Protein 6U2S (pdb70)

CATH classification: 2.70.240.10

Secondary structure (DSSP, 8-state):
-EEEPPPEEEESSSSEEEEEEEEEEEETTTTEEEEEEEEEEEETT-SEEEEEEEEEEEEE----PPPTT--SEEEEEEEEEEEEEEEEES-TTEEEEEEES-S-B--SEEEEEEEEETTTEEEEEE---TTSEEEEEEEE-TTEEEEE-TT-BTTEEEEEEEE--EEETTEEEE-TT--BTTTB--TTB--TT--S-GGG-B--GGGS-HHHHSEE---EEEEEEEETT----EEEEEEEEEEEEEEEEEE-SS-EEEEEEEEEEEEEEEEEEEEETTTTEEEEEEEEEEESSTT-

B-factor: mean 29.14, std 11.28, range [14.65, 80.45]

Sequence (296 aa):
AQHITPVSEKKVDDKITLYKTTATSDNDKLNISQILTFNFIKDKSYDKDTLVLKAAGNINSGYKKPNPKDYNYSQFYWGGKYNVSVSSESNDAVNVVDYAPKNQNEEFQVQQTLGYSYGGDINISNGLGSKSFSETINYKQESYRTTIDRKTNHKSIGWGVEAHKIMNNGWGPYGRDSYDPTYGNELFLGGRQSSSNAGQNFLPTHQMPLLARGNFNPEFISVLSHKQNDTKKSKIKVTYQREMDRYTNQWNRLHWVGNNYKNQNTVTFTSTYEVDWQNHTVKLIGTDSKETNPGV

InterPro domains:
  IPR003963 Bi-component toxin, staphylococci [PR01468] (64-83)
  IPR003963 Bi-component toxin, staphylococci [PR01468] (125-146)
  IPR003963 Bi-component toxin, staphylococci [PR01468] (245-262)
  IPR003963 Bi-component toxin, staphylococci [TIGR01002] (5-316)
  IPR016183 Leukocidin/Hemolysin toxin [PF07968] (60-310)
  IPR036435 Leukocidin/porin MspA superfamily [SSF56959] (28-324)

Organism: Staphylococcus aureus (strain NCTC 8325 / PS 47) (NCBI:txid93061)

Solvent-accessible surface area: 13834 Å² total; per-residue (Å²): 100,120,111,59,47,118,49,63,110,111,138,13,36,132,82,3,14,16,20,82,2,32,0,43,3,50,28,124,157,11,76,1,32,0,73,0,18,0,3,1,2,85,2,166,66,60,87,53,7,4,0,0,0,29,1,14,11,39,0,42,0,9,28,122,145,21,79,72,166,44,154,68,89,1,60,9,29,0,0,0,46,0,25,2,32,0,27,7,66,73,15,132,19,0,43,14,82,18,39,0,1,76,106,101,28,89,100,123,80,2,48,21,33,1,19,3,53,102,32,17,90,28,92,62,70,134,24,129,100,109,157,61,15,60,24,42,0,57,6,113,0,51,18,1,70,0,40,38,57,209,150,34,78,108,50,36,0,2,1,0,1,41,7,43,105,1,93,8,104,69,151,37,67,31,11,12,102,32,174,47,111,66,50,12,8,15,0,0,5,38,28,76,124,30,122,49,40,0,9,106,5,18,6,67,27,130,92,6,15,78,6,0,68,16,36,0,80,0,36,0,0,1,0,0,5,0,88,66,128,29,100,137,92,1,68,0,61,0,30,0,38,12,26,2,0,53,0,4,0,73,72,64,217,118,20,4,34,0,50,21,86,82,61,80,0,25,0,17,4,11,0,8,0,41,0,21,2,78,96,16,49,8,122,35,84,26,74,53,55,121,41,95,74,90,67,46

Nearest PDB structures (foldseek):
  6u2s-assembly1_A  TM=1.003E+00  e=2.844E-59  Staphylococcus aureus
  6u33-assembly1_A  TM=9.957E-01  e=5.427E-54  Staphylococcus aureus
  1pvl-assembly1_A  TM=9.918E-01  e=1.120E-49  Staphylococcus aureus
  3lkf-assembly1_A  TM=9.877E-01  e=8.022E-47  Staphylococcus aureus
  2lkf-assembly1_A  TM=9.842E-01  e=4.658E-47  Staphylococcus aureus

Foldseek 3Di:
DKDKDDWDWDDLDPFKIWTWMWIWDDDPVQQWIWIKIWIWMGGNQEQKIKTKIKTWTKGWFPWDAWDQPAFFKIKIKWFFKKKKKKFWDDDPQKWFDDKPPPAKDQDQKFKKKWWADHHRDIDIGGHHPSSTDIDMWIWGQHQWMKHWDPPDGGGMTMIMIGRHFADAPNDTGFGLQDQDPPAGRCNFAADFADPGGQSPGGRDPVRGDCRTRTMTTGIMIIMMIGRNPDQDKIKMKMKIKTQMKMWMWGHPPGTIHIYIGTRPKMKMKMWMWTAGSVSRDIDTPDMDIDIPDPPD

Radius of gyration: 21.97 Å; Cα contacts (8 Å, |Δi|>4): 827; chains: 1; bounding box: 53×32×65 Å

Structure (mmCIF, N/CA/C/O backbone):
data_6U2S
#
_entry.id   6U2S
#
_cell.length_a   149.202
_cell.length_b   37.769
_cell.length_c   77.914
_cell.angle_alpha   90.000
_cell.angle_beta   119.800
_cell.angle_gamma   90.000
#
_symmetry.space_group_name_H-M   'C 1 2 1'
#
loop_
_entity.id
_entity.type
_entity.pdbx_description
1 polymer 'Bi-component leukocidin LukED subunit D'
2 non-polymer fos-choline-14
3 water water
#
loop_
_atom_site.group_PDB
_atom_site.id
_atom_site.type_symbol
_atom_site.label_atom_id
_atom_site.label_alt_id
_atom_site.label_comp_id
_atom_site.label_asym_id
_atom_site.label_entity_id
_atom_site.label_seq_id
_atom_site.pdbx_PDB_ins_code
_atom_site.Cartn_x
_atom_site.Cartn_y
_atom_site.Cartn_z
_atom_site.occupancy
_atom_site.B_iso_or_equiv
_atom_site.auth_seq_id
_atom_site.auth_comp_id
_atom_site.auth_asym_id
_atom_site.auth_atom_id
_atom_site.pdbx_PDB_model_num
ATOM 1 N N . ALA A 1 1 ? 18.449 13.778 -29.111 1.00 38.15 1 ALA A N 1
ATOM 2 C CA . ALA A 1 1 ? 19.038 14.274 -27.844 1.00 35.71 1 ALA A CA 1
ATOM 3 C C . ALA A 1 1 ? 19.123 13.140 -26.819 1.00 33.48 1 ALA A C 1
ATOM 4 O O . ALA A 1 1 ? 18.349 12.151 -26.839 1.00 33.56 1 ALA A O 1
ATOM 6 N N . GLN A 1 2 ? 20.075 13.276 -25.908 1.00 30.53 2 GLN A N 1
ATOM 7 C CA . GLN A 1 2 ? 20.202 12.379 -24.813 1.00 28.52 2 GLN A CA 1
ATOM 8 C C . GLN A 1 2 ? 20.857 13.064 -23.624 1.00 28.26 2 GLN A C 1
ATOM 9 O O . GLN A 1 2 ? 21.701 13.978 -23.827 1.00 29.31 2 GLN A O 1
ATOM 15 N N . HIS A 1 3 ? 20.494 12.627 -22.429 1.00 27.92 3 HIS A N 1
ATOM 16 C CA . HIS A 1 3 ? 21.024 13.221 -21.193 1.00 29.27 3 HIS A CA 1
ATOM 17 C C . HIS A 1 3 ? 20.790 12.271 -20.051 1.00 27.79 3 HIS A C 1
ATOM 18 O O . HIS A 1 3 ? 19.801 11.522 -20.043 1.00 26.17 3 HIS A O 1
ATOM 25 N N . ILE A 1 4 ? 21.730 12.225 -19.092 1.00 28.59 4 ILE A N 1
ATOM 26 C CA . ILE A 1 4 ? 21.594 11.448 -17.890 1.00 27.93 4 ILE A CA 1
ATOM 27 C C . ILE A 1 4 ? 21.993 12.325 -16.719 1.00 29.63 4 ILE A C 1
ATOM 28 O O . ILE A 1 4 ? 23.070 12.928 -16.720 1.00 32.13 4 ILE A O 1
ATOM 33 N N . THR A 1 5 ? 21.109 12.416 -15.739 1.00 28.91 5 THR A N 1
ATOM 34 C CA . THR A 1 5 ? 21.401 13.221 -14.569 1.00 32.23 5 THR A CA 1
ATOM 35 C C . THR A 1 5 ? 22.432 12.492 -13.675 1.00 33.80 5 THR A C 1
ATOM 36 O O . THR A 1 5 ? 22.523 11.282 -13.726 1.00 32.21 5 THR A O 1
ATOM 40 N N . PRO A 1 6 ? 23.208 13.245 -12.875 1.00 38.84 6 PRO A N 1
ATOM 41 C CA . PRO A 1 6 ? 23.971 12.602 -11.795 1.00 41.97 6 PRO A CA 1
ATOM 42 C C . PRO A 1 6 ? 23.072 11.836 -10.839 1.00 40.91 6 PRO A C 1
ATOM 43 O O . PRO A 1 6 ? 21.930 12.272 -10.614 1.00 43.41 6 PRO A O 1
ATOM 47 N N . VAL A 1 7 ? 23.545 10.713 -10.281 1.00 41.26 7 VAL A N 1
ATOM 48 C CA . VAL A 1 7 ? 22.800 10.004 -9.234 1.00 40.73 7 VAL A CA 1
ATOM 49 C C . VAL A 1 7 ? 22.582 10.877 -8.008 1.00 43.13 7 VAL A C 1
ATOM 50 O O . VAL A 1 7 ? 23.517 11.521 -7.504 1.00 46.76 7 VAL A O 1
ATOM 54 N N . SER A 1 8 ? 21.364 10.894 -7.492 1.00 42.00 8 SER A N 1
ATOM 55 C CA . SER A 1 8 ? 21.155 11.498 -6.199 1.00 45.85 8 SER A CA 1
ATOM 56 C C . SER A 1 8 ? 20.798 10.388 -5.232 1.00 43.75 8 SER A C 1
ATOM 57 O O . SER A 1 8 ? 20.142 9.418 -5.605 1.00 40.40 8 SER A O 1
ATOM 60 N N . GLU A 1 9 ? 21.204 10.567 -3.980 1.00 46.71 9 GLU A N 1
ATOM 61 C CA . GLU A 1 9 ? 20.997 9.586 -2.927 1.00 46.54 9 GLU A CA 1
ATOM 62 C C . GLU A 1 9 ? 20.062 10.137 -1.844 1.00 47.87 9 GLU A C 1
ATOM 63 O O . GLU A 1 9 ? 20.178 11.288 -1.455 1.00 53.30 9 GLU A O 1
ATOM 69 N N . LYS A 1 10 ? 19.131 9.321 -1.362 1.00 45.97 10 LYS A N 1
ATOM 70 C CA . LYS A 1 10 ? 18.184 9.721 -0.302 1.00 49.55 10 LYS A CA 1
ATOM 71 C C . LYS A 1 10 ? 18.019 8.580 0.696 1.00 47.06 10 LYS A C 1
ATOM 72 O O . LYS A 1 10 ? 17.715 7.461 0.323 1.00 42.20 10 LYS A O 1
ATOM 78 N N . LYS A 1 11 ? 18.130 8.883 1.981 1.00 50.63 11 LYS A N 1
ATOM 79 C CA . LYS A 1 11 ? 17.794 7.920 3.003 1.00 49.72 11 LYS A CA 1
ATOM 80 C C . LYS A 1 11 ? 16.302 7.909 3.209 1.00 48.54 11 LYS A C 1
ATOM 81 O O . LYS A 1 11 ? 15.758 8.870 3.726 1.00 54.21 11 LYS A O 1
ATOM 87 N N . VAL A 1 12 ? 15.628 6.841 2.789 1.00 44.69 12 VAL A N 1
ATOM 88 C CA . VAL A 1 12 ? 14.173 6.730 3.034 1.00 45.71 12 VAL A CA 1
ATOM 89 C C . VAL A 1 12 ? 14.001 6.502 4.541 1.00 47.21 12 VAL A C 1
ATOM 90 O O . VAL A 1 12 ? 13.121 7.077 5.159 1.00 51.87 12 VAL A O 1
ATOM 94 N N . ASP A 1 13 ? 14.849 5.665 5.131 1.00 44.77 13 ASP A N 1
ATOM 95 C CA . ASP A 1 13 ? 14.927 5.532 6.578 1.00 46.74 13 ASP A CA 1
ATOM 96 C C . ASP A 1 13 ? 16.247 4.799 6.912 1.00 45.17 13 ASP A C 1
ATOM 97 O O . ASP A 1 13 ? 17.133 4.702 6.077 1.00 43.99 13 ASP A O 1
ATOM 102 N N . ASP A 1 14 ? 16.369 4.267 8.109 1.00 46.46 14 ASP A N 1
ATOM 103 C CA . ASP A 1 14 ? 17.565 3.510 8.509 1.00 46.77 14 ASP A CA 1
ATOM 104 C C . ASP A 1 14 ? 17.935 2.283 7.723 1.00 42.82 14 ASP A C 1
ATOM 105 O O . ASP A 1 14 ? 19.086 1.825 7.761 1.00 43.41 14 ASP A O 1
ATOM 110 N N . LYS A 1 15 ? 16.960 1.723 7.037 1.00 40.43 15 LYS A N 1
ATOM 111 C CA . LYS A 1 15 ? 17.118 0.526 6.281 1.00 38.08 15 LYS A CA 1
ATOM 112 C C . LYS A 1 15 ? 17.159 0.750 4.809 1.00 35.22 15 LYS A C 1
ATOM 113 O O . LYS A 1 15 ? 17.720 -0.037 4.114 1.00 32.62 15 LYS A O 1
ATOM 119 N N . ILE A 1 16 ? 16.507 1.781 4.305 1.00 35.29 16 ILE A N 1
ATOM 120 C CA . ILE A 1 16 ? 16.253 1.846 2.855 1.00 34.07 16 ILE A CA 1
ATOM 121 C C . ILE A 1 16 ? 16.932 3.084 2.383 1.00 34.38 16 ILE A C 1
ATOM 122 O O . ILE A 1 16 ? 16.715 4.148 2.931 1.00 36.94 16 ILE A O 1
ATOM 127 N N . THR A 1 17 ? 17.735 2.923 1.339 1.00 33.92 17 THR A N 1
ATOM 128 C CA . THR A 1 17 ? 18.358 4.031 0.641 1.00 34.67 17 THR A CA 1
ATOM 129 C C . THR A 1 17 ? 17.942 4.023 -0.837 1.00 32.82 17 THR A C 1
ATOM 130 O O . THR A 1 17 ? 17.903 2.986 -1.469 1.00 31.15 17 THR A O 1
ATOM 134 N N . LEU A 1 18 ? 17.651 5.219 -1.336 1.00 33.25 18 LEU A N 1
ATOM 135 C CA . LEU A 1 18 ? 17.203 5.423 -2.733 1.00 31.38 18 LEU A CA 1
ATOM 136 C C . LEU A 1 18 ? 18.321 6.126 -3.496 1.00 31.59 18 LEU A C 1
ATOM 137 O O . LEU A 1 18 ? 18.852 7.153 -3.003 1.00 34.47 18 LEU A O 1
ATOM 142 N N . TYR A 1 19 ? 18.611 5.632 -4.699 1.00 29.99 19 TYR A N 1
ATOM 143 C CA . TYR A 1 19 ? 19.560 6.254 -5.618 1.00 30.98 19 TYR A CA 1
ATOM 144 C C . TYR A 1 19 ? 18.884 6.475 -6.957 1.00 29.01 19 TYR A C 1
ATOM 145 O O . TYR A 1 19 ? 18.506 5.484 -7.601 1.00 29.30 19 TYR A O 1
ATOM 154 N N . LYS A 1 20 ? 18.782 7.742 -7.345 1.00 29.12 20 LYS A N 1
ATOM 155 C CA . LYS A 1 20 ? 17.902 8.142 -8.487 1.00 28.54 20 LYS A CA 1
ATOM 156 C C . LYS A 1 20 ? 18.672 8.827 -9.563 1.00 28.85 20 LYS A C 1
ATOM 157 O O . LYS A 1 20 ? 19.432 9.735 -9.301 1.00 30.71 20 LYS A O 1
ATOM 163 N N . THR A 1 21 ? 18.405 8.405 -10.790 1.00 27.56 21 THR A N 1
ATOM 164 C CA . THR A 1 21 ? 18.980 8.969 -11.981 1.00 29.01 21 THR A CA 1
ATOM 165 C C . THR A 1 21 ? 17.910 8.988 -13.039 1.00 27.19 21 THR A C 1
ATOM 166 O O . THR A 1 21 ? 17.160 8.031 -13.169 1.00 26.32 21 THR A O 1
ATOM 170 N N . THR A 1 22 ? 17.864 10.089 -13.780 1.00 27.37 22 THR A N 1
ATOM 171 C CA . THR A 1 22 ? 16.903 10.233 -14.858 1.00 25.88 22 THR A CA 1
ATOM 172 C C . THR A 1 22 ? 17.624 10.280 -16.197 1.00 25.49 22 THR A C 1
ATOM 173 O O . THR A 1 22 ? 18.500 11.133 -16.397 1.00 26.86 22 THR A O 1
ATOM 177 N N . ALA A 1 23 ? 17.232 9.384 -17.097 1.00 24.04 23 ALA A N 1
ATOM 178 C CA . ALA A 1 23 ? 17.816 9.304 -18.421 1.00 24.40 23 ALA A CA 1
ATOM 179 C C . ALA A 1 23 ? 16.829 9.664 -19.501 1.00 24.32 23 ALA A C 1
ATOM 180 O O . ALA A 1 23 ? 15.711 9.157 -19.455 1.00 23.64 23 ALA A O 1
ATOM 182 N N . THR A 1 24 ? 17.259 10.503 -20.415 1.00 24.95 24 THR A N 1
ATOM 183 C CA . THR A 1 24 ? 16.411 10.949 -21.519 1.00 24.72 24 THR A CA 1
ATOM 184 C C . THR A 1 24 ? 17.071 10.545 -22.826 1.00 25.15 24 THR A C 1
ATOM 185 O O . THR A 1 24 ? 18.309 10.634 -22.993 1.00 26.43 24 THR A O 1
ATOM 189 N N . SER A 1 25 ? 16.245 10.033 -23.739 1.00 24.76 25 SER A N 1
ATOM 190 C CA . SER A 1 25 ? 16.757 9.601 -25.058 1.00 26.66 25 SER A CA 1
ATOM 191 C C . SER A 1 25 ? 15.592 9.844 -26.026 1.00 25.67 25 SER A C 1
ATOM 192 O O . SER A 1 25 ? 14.461 9.469 -25.728 1.00 25.42 25 SER A O 1
ATOM 195 N N . ASP A 1 26 ? 15.865 10.487 -27.158 1.00 26.83 26 ASP A N 1
ATOM 196 C CA . ASP A 1 26 ? 14.786 10.813 -28.104 1.00 28.58 26 ASP A CA 1
ATOM 197 C C . ASP A 1 26 ? 15.226 10.620 -29.514 1.00 28.41 26 ASP A C 1
ATOM 198 O O . ASP A 1 26 ? 16.434 10.522 -29.815 1.00 29.82 26 ASP A O 1
ATOM 203 N N . ASN A 1 27 ? 14.213 10.556 -30.390 1.00 26.88 27 ASN A N 1
ATOM 204 C CA . ASN A 1 27 ? 14.392 10.599 -31.803 1.00 27.73 27 ASN A CA 1
ATOM 205 C C . ASN A 1 27 ? 13.523 11.727 -32.318 1.00 29.16 27 ASN A C 1
ATOM 206 O O . ASN A 1 27 ? 12.301 11.638 -32.307 1.00 28.93 27 ASN A O 1
ATOM 211 N N . ASP A 1 28 ? 14.165 12.744 -32.853 1.00 32.37 28 ASP A N 1
ATOM 212 C CA . ASP A 1 28 ? 13.465 13.963 -33.289 1.00 35.03 28 ASP A CA 1
ATOM 213 C C . ASP A 1 28 ? 12.633 13.761 -34.541 1.00 33.91 28 ASP A C 1
ATOM 214 O O . ASP A 1 28 ? 11.493 14.256 -34.622 1.00 36.95 28 ASP A O 1
ATOM 219 N N . LYS A 1 29 ? 13.147 12.961 -35.459 1.00 33.58 29 LYS A N 1
ATOM 220 C CA . LYS A 1 29 ? 12.414 12.632 -36.693 1.00 34.26 29 LYS A CA 1
ATOM 221 C C . LYS A 1 29 ? 11.162 11.843 -36.432 1.00 32.73 29 LYS A C 1
ATOM 222 O O . LYS A 1 29 ? 10.085 12.146 -36.984 1.00 33.35 29 LYS A O 1
ATOM 228 N N . LEU A 1 30 ? 11.307 10.802 -35.635 1.00 24.01 30 LEU A N 1
ATOM 229 C CA . LEU A 1 30 ? 10.195 9.925 -35.294 1.00 23.33 30 LEU A CA 1
ATOM 230 C C . LEU A 1 30 ? 9.216 10.518 -34.265 1.00 22.06 30 LEU A C 1
ATOM 231 O O . LEU A 1 30 ? 8.113 9.956 -34.086 1.00 21.82 30 LEU A O 1
ATOM 236 N N . ASN A 1 31 ? 9.623 11.577 -33.547 1.00 23.04 31 ASN A N 1
ATOM 237 C CA . ASN A 1 31 ? 8.819 12.211 -32.507 1.00 23.26 31 ASN A CA 1
ATOM 238 C C . ASN A 1 31 ? 8.452 11.189 -31.443 1.00 22.09 31 ASN A C 1
ATOM 239 O O . ASN A 1 31 ? 7.286 11.042 -31.048 1.00 20.95 31 ASN A O 1
ATOM 244 N N . ILE A 1 32 ? 9.494 10.479 -30.968 1.00 21.53 32 ILE A N 1
ATOM 245 C CA . ILE A 1 32 ? 9.388 9.599 -29.842 1.00 20.77 32 ILE A CA 1
ATOM 246 C C . ILE A 1 32 ? 10.468 9.965 -28.838 1.00 21.04 32 ILE A C 1
ATOM 247 O O . ILE A 1 32 ? 11.617 10.120 -29.263 1.00 22.49 32 ILE A O 1
ATOM 252 N N . SER A 1 33 ? 10.067 10.166 -27.599 1.00 20.90 33 SER A N 1
ATOM 253 C CA . SER A 1 33 ? 10.961 10.656 -26.526 1.00 22.34 33 SER A CA 1
ATOM 254 C C . SER A 1 33 ? 10.753 9.763 -25.322 1.00 21.34 33 SER A C 1
ATOM 255 O O . SER A 1 33 ? 9.632 9.492 -24.894 1.00 20.00 33 SER A O 1
ATOM 258 N N . GLN A 1 34 ? 11.850 9.248 -24.763 1.00 20.58 34 GLN A N 1
ATOM 259 C CA . GLN A 1 34 ? 11.822 8.479 -23.540 1.00 20.57 34 GLN A CA 1
ATOM 260 C C . GLN A 1 34 ? 12.404 9.237 -22.380 1.00 21.13 34 GLN A C 1
ATOM 261 O O . GLN A 1 34 ? 13.510 9.791 -22.502 1.00 22.87 34 GLN A O 1
ATOM 267 N N . ILE A 1 35 ? 11.660 9.341 -21.291 1.00 20.27 35 ILE A N 1
ATOM 268 C CA . ILE A 1 35 ? 12.129 9.960 -20.032 1.00 22.02 35 ILE A CA 1
ATOM 269 C C . ILE A 1 35 ? 12.059 8.838 -19.025 1.00 21.17 35 ILE A C 1
ATOM 270 O O . ILE A 1 35 ? 10.982 8.460 -18.615 1.00 20.77 35 ILE A O 1
ATOM 275 N N . LEU A 1 36 ? 13.211 8.326 -18.594 1.00 21.38 36 LEU A N 1
ATOM 276 C CA . LEU A 1 36 ? 13.328 7.161 -17.781 1.00 20.83 36 LEU A CA 1
ATOM 277 C C . LEU A 1 36 ? 13.836 7.488 -16.415 1.00 22.12 36 LEU A C 1
ATOM 278 O O . LEU A 1 36 ? 14.964 7.996 -16.308 1.00 24.70 36 LEU A O 1
ATOM 283 N N . THR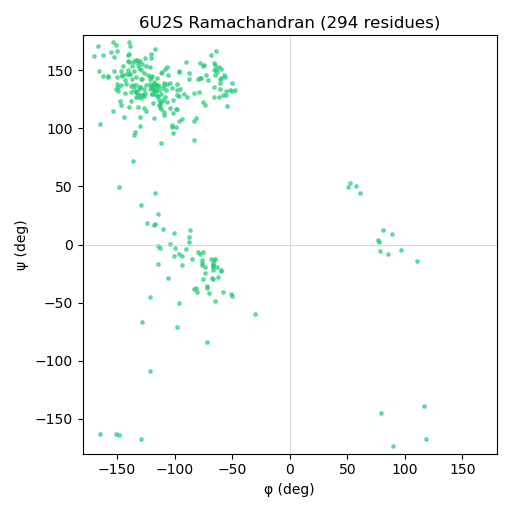 A 1 37 ? 13.059 7.214 -15.379 1.00 21.39 37 THR A N 1
ATOM 284 C CA . THR A 1 37 ? 13.473 7.455 -13.999 1.00 22.43 37 THR A CA 1
ATOM 285 C C . THR A 1 37 ? 13.901 6.105 -13.423 1.00 21.82 37 THR A C 1
ATOM 286 O O . THR A 1 37 ? 13.091 5.191 -13.192 1.00 21.17 37 THR A O 1
ATOM 290 N N . PHE A 1 38 ? 15.207 5.980 -13.140 1.00 21.95 38 PHE A N 1
ATOM 291 C CA . PHE A 1 38 ? 15.749 4.783 -12.511 1.00 22.07 38 PHE A CA 1
ATOM 292 C C . PHE A 1 38 ? 15.845 5.032 -11.000 1.00 22.72 38 PHE A C 1
ATOM 293 O O . PHE A 1 38 ? 16.724 5.846 -10.537 1.00 24.72 38 PHE A O 1
ATOM 301 N N . ASN A 1 39 ? 14.950 4.407 -10.264 1.00 22.46 39 ASN A N 1
ATOM 302 C CA . ASN A 1 39 ? 14.909 4.519 -8.800 1.00 23.35 39 ASN A CA 1
ATOM 303 C C . ASN A 1 39 ? 15.539 3.226 -8.302 1.00 23.04 39 ASN A C 1
ATOM 304 O O . ASN A 1 39 ? 14.894 2.182 -8.245 1.00 23.16 39 ASN A O 1
ATOM 309 N N . PHE A 1 40 ? 16.802 3.267 -7.865 1.00 23.87 40 PHE A N 1
ATOM 310 C CA . PHE A 1 40 ? 17.401 2.058 -7.267 1.00 24.17 40 PHE A CA 1
ATOM 311 C C . PHE A 1 40 ? 17.254 2.124 -5.759 1.00 24.74 40 PHE A C 1
ATOM 312 O O . PHE A 1 40 ? 17.560 3.140 -5.136 1.00 26.12 40 PHE A O 1
ATOM 320 N N . ILE A 1 41 ? 16.831 1.017 -5.183 1.00 24.67 41 ILE A N 1
ATOM 321 C CA . ILE A 1 41 ? 16.556 0.931 -3.774 1.00 25.59 41 ILE A CA 1
ATOM 322 C C . ILE A 1 41 ? 17.474 -0.129 -3.191 1.00 25.99 41 ILE A C 1
ATOM 323 O O . ILE A 1 41 ? 17.567 -1.236 -3.673 1.00 26.32 41 ILE A O 1
ATOM 328 N N . LYS A 1 42 ? 18.168 0.227 -2.106 1.00 27.18 42 LYS A N 1
ATOM 329 C CA . LYS A 1 42 ? 18.961 -0.716 -1.328 1.00 28.70 42 LYS A CA 1
ATOM 330 C C . LYS A 1 42 ? 18.313 -0.764 0.034 1.00 28.71 42 LYS A C 1
ATOM 331 O O . LYS A 1 42 ? 17.977 0.272 0.594 1.00 30.66 42 LYS A O 1
ATOM 337 N N . ASP A 1 43 ? 18.099 -1.975 0.519 1.00 27.01 43 ASP A N 1
ATOM 338 C CA . ASP A 1 43 ? 17.313 -2.257 1.714 1.00 26.78 43 ASP A CA 1
ATOM 339 C C . ASP A 1 43 ? 18.141 -3.203 2.560 1.00 27.90 43 ASP A C 1
ATOM 340 O O . ASP A 1 43 ? 18.399 -4.342 2.168 1.00 27.97 43 ASP A O 1
ATOM 345 N N . LYS A 1 44 ? 18.480 -2.748 3.737 1.00 29.24 44 LYS A N 1
ATOM 346 C CA . LYS A 1 44 ? 19.353 -3.583 4.611 1.00 31.26 44 LYS A CA 1
ATOM 347 C C . LYS A 1 44 ? 18.766 -4.907 5.036 1.00 31.58 44 LYS A C 1
ATOM 348 O O . LYS A 1 44 ? 19.526 -5.807 5.494 1.00 33.09 44 LYS A O 1
ATOM 354 N N . SER A 1 45 ? 17.443 -5.050 4.943 1.00 30.75 45 SER A N 1
ATOM 355 C CA . SER A 1 45 ? 16.785 -6.282 5.303 1.00 31.81 45 SER A CA 1
ATOM 356 C C . SER A 1 45 ? 16.604 -7.297 4.237 1.00 33.83 45 SER A C 1
ATOM 357 O O . SER A 1 45 ? 16.067 -8.361 4.506 1.00 35.95 45 SER A O 1
ATOM 360 N N . TYR A 1 46 ? 16.987 -6.959 3.008 1.00 35.07 46 TYR A N 1
ATOM 361 C CA . TYR A 1 46 ? 16.589 -7.722 1.853 1.00 35.16 46 TYR A CA 1
ATOM 362 C C . TYR A 1 46 ? 17.814 -7.910 0.976 1.00 36.09 46 TYR A C 1
ATOM 363 O O . TYR A 1 46 ? 18.590 -6.971 0.775 1.00 35.46 46 TYR A O 1
ATOM 372 N N . ASP A 1 47 ? 18.034 -9.136 0.500 1.00 37.28 47 ASP A N 1
ATOM 373 C CA . ASP A 1 47 ? 19.300 -9.431 -0.191 1.00 37.56 47 ASP A CA 1
ATOM 374 C C . ASP A 1 47 ? 19.262 -9.111 -1.688 1.00 35.58 47 ASP A C 1
ATOM 375 O O . ASP A 1 47 ? 20.155 -9.507 -2.408 1.00 35.64 47 ASP A O 1
ATOM 380 N N . LYS A 1 48 ? 18.238 -8.381 -2.142 1.00 33.46 48 LYS A N 1
ATOM 381 C CA . LYS A 1 48 ? 18.182 -7.946 -3.519 1.00 33.55 48 LYS A CA 1
ATOM 382 C C . LYS A 1 48 ? 18.069 -6.451 -3.544 1.00 31.36 48 LYS A C 1
ATOM 383 O O . LYS A 1 48 ? 17.452 -5.852 -2.681 1.00 30.50 48 LYS A O 1
ATOM 389 N N . ASP A 1 49 ? 18.704 -5.895 -4.574 1.00 31.11 49 ASP A N 1
ATOM 390 C CA . ASP A 1 49 ? 18.540 -4.542 -4.995 1.00 30.79 49 ASP A CA 1
ATOM 391 C C . ASP A 1 49 ? 17.192 -4.454 -5.765 1.00 28.52 49 ASP A C 1
ATOM 392 O O . ASP A 1 49 ? 16.875 -5.379 -6.529 1.00 27.98 49 ASP A O 1
ATOM 397 N N . THR A 1 50 ? 16.443 -3.359 -5.627 1.00 27.00 50 THR A N 1
ATOM 398 C CA . THR A 1 50 ? 15.220 -3.196 -6.456 1.00 27.08 50 THR A CA 1
ATOM 399 C C . THR A 1 50 ? 15.363 -1.952 -7.292 1.00 26.48 50 THR A C 1
ATOM 400 O O . THR A 1 50 ? 15.805 -0.913 -6.826 1.00 28.56 50 THR A O 1
ATOM 404 N N . LEU A 1 51 ? 15.016 -2.090 -8.568 1.00 24.48 51 LEU A N 1
ATOM 405 C CA . LEU A 1 51 ? 14.931 -0.987 -9.510 1.00 23.95 51 LEU A CA 1
ATOM 406 C C . LEU A 1 51 ? 13.451 -0.764 -9.816 1.00 22.87 51 LEU A C 1
ATOM 407 O O . LEU A 1 51 ? 12.775 -1.683 -10.314 1.00 22.36 51 LEU A O 1
ATOM 412 N N . VAL A 1 52 ? 12.957 0.392 -9.405 1.00 22.60 52 VAL A N 1
ATOM 413 C CA . VAL A 1 52 ? 11.646 0.860 -9.852 1.00 22.26 52 VAL A CA 1
ATOM 414 C C . VAL A 1 52 ? 11.879 1.841 -10.987 1.00 21.70 52 VAL A C 1
ATOM 415 O O . VAL A 1 52 ? 12.364 2.990 -10.809 1.00 22.16 52 VAL A O 1
ATOM 419 N N . LEU A 1 53 ? 11.676 1.343 -12.211 1.00 20.83 53 LEU A N 1
ATOM 420 C CA . LEU A 1 53 ? 11.945 2.113 -13.435 1.00 21.09 53 LEU A CA 1
ATOM 421 C C . LEU A 1 53 ? 10.643 2.705 -13.959 1.00 20.85 53 LEU A C 1
ATOM 422 O O . LEU A 1 53 ? 9.736 1.943 -14.368 1.00 20.05 53 LEU A O 1
ATOM 427 N N . LYS A 1 54 ? 10.556 4.039 -13.978 1.00 20.76 54 LYS A N 1
ATOM 428 C CA . LYS A 1 54 ? 9.408 4.707 -14.537 1.00 20.82 54 LYS A CA 1
ATOM 429 C C . LYS A 1 54 ? 9.732 5.087 -15.979 1.00 20.49 54 LYS A C 1
ATOM 430 O O . LYS A 1 54 ? 10.781 5.692 -16.263 1.00 21.23 54 LYS A O 1
ATOM 436 N N . ALA A 1 55 ? 8.863 4.702 -16.924 1.00 19.49 55 ALA A N 1
ATOM 437 C CA . ALA A 1 55 ? 9.020 5.019 -18.346 1.00 19.53 55 ALA A CA 1
ATOM 438 C C . ALA A 1 55 ? 7.972 6.046 -18.758 1.00 19.22 55 ALA A C 1
ATOM 439 O O . ALA A 1 55 ? 6.764 5.703 -18.745 1.00 19.47 55 ALA A O 1
ATOM 441 N N . ALA A 1 56 ? 8.394 7.264 -19.078 1.00 19.14 56 ALA A N 1
ATOM 442 C CA . ALA A 1 56 ? 7.517 8.351 -19.458 1.00 19.29 56 ALA A CA 1
ATOM 443 C C . ALA A 1 56 ? 8.025 8.955 -20.774 1.00 20.22 56 ALA A C 1
ATOM 444 O O . ALA A 1 56 ? 8.902 8.399 -21.397 1.00 19.92 56 ALA A O 1
ATOM 446 N N . GLY A 1 57 ? 7.527 10.093 -21.150 1.00 20.06 57 GLY A N 1
ATOM 447 C CA . GLY A 1 57 ? 7.917 10.747 -22.393 1.00 20.34 57 GLY A CA 1
ATOM 448 C C . GLY A 1 57 ? 6.741 10.876 -23.359 1.00 20.12 57 GLY A C 1
ATOM 449 O O . GLY A 1 57 ? 5.599 11.228 -22.942 1.00 20.41 57 GLY A O 1
ATOM 450 N N . ASN A 1 58 ? 7.011 10.635 -24.633 1.00 19.74 58 ASN A N 1
ATOM 451 C CA . ASN A 1 58 ? 6.066 11.002 -25.702 1.00 20.17 58 ASN A CA 1
ATOM 452 C C 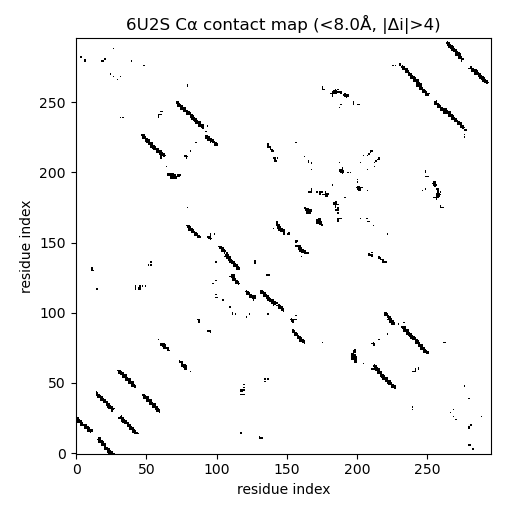. ASN A 1 58 ? 6.198 10.053 -26.841 1.00 18.92 58 ASN A C 1
ATOM 453 O O . ASN A 1 58 ? 7.308 9.705 -27.243 1.00 19.36 58 ASN A O 1
ATOM 458 N N . ILE A 1 59 ? 5.044 9.651 -27.395 1.00 18.14 59 ILE A N 1
ATOM 459 C CA . ILE A 1 59 ? 5.005 8.960 -28.665 1.00 17.91 59 ILE A CA 1
ATOM 460 C C . ILE A 1 59 ? 3.973 9.678 -29.526 1.00 17.90 59 ILE A C 1
ATOM 461 O O . ILE A 1 59 ? 2.775 9.564 -29.283 1.00 17.78 59 ILE A O 1
ATOM 466 N N . ASN A 1 60 ? 4.458 10.380 -30.546 1.00 18.66 60 ASN A N 1
ATOM 467 C CA . ASN A 1 60 ? 3.507 11.047 -31.454 1.00 19.43 60 ASN A CA 1
ATOM 468 C C . ASN A 1 60 ? 2.682 9.946 -32.180 1.00 17.77 60 ASN A C 1
ATOM 469 O O . ASN A 1 60 ? 3.131 8.835 -32.398 1.00 18.24 60 ASN A O 1
ATOM 474 N N . SER A 1 61 ? 1.469 10.327 -32.604 1.00 17.42 61 SER A N 1
ATOM 475 C CA . SER A 1 61 ? 0.586 9.404 -33.351 1.00 17.37 61 SER A CA 1
ATOM 476 C C . SER A 1 61 ? 1.029 9.158 -34.782 1.00 17.72 61 SER A C 1
ATOM 477 O O . SER A 1 61 ? 0.580 8.162 -35.371 1.00 18.60 61 SER A O 1
ATOM 480 N N . GLY A 1 62 ? 1.759 10.121 -35.310 1.00 18.26 62 GLY A N 1
ATOM 481 C CA . GLY A 1 62 ? 2.049 10.171 -36.733 1.00 19.94 62 GLY A CA 1
ATOM 482 C C . GLY A 1 62 ? 0.962 10.672 -37.659 1.00 19.47 62 GLY A C 1
ATOM 483 O O . GLY A 1 62 ? 1.133 10.673 -38.894 1.00 20.58 62 GLY A O 1
ATOM 484 N N . TYR A 1 63 ? -0.165 11.071 -37.083 1.00 19.07 63 TYR A N 1
ATOM 485 C CA . TYR A 1 63 ? -1.276 11.590 -37.902 1.00 18.74 63 TYR A CA 1
ATOM 486 C C . TYR A 1 63 ? -0.868 12.803 -38.666 1.00 19.65 63 TYR A C 1
ATOM 487 O O . TYR A 1 63 ? -0.181 13.687 -38.172 1.00 20.31 63 TYR A O 1
ATOM 496 N N . LYS A 1 64 ? -1.387 12.868 -39.890 1.00 20.00 64 LYS A N 1
ATOM 497 C CA . LYS A 1 64 ? -1.388 14.068 -40.705 1.00 21.88 64 LYS A CA 1
ATOM 498 C C . LYS A 1 64 ? -2.766 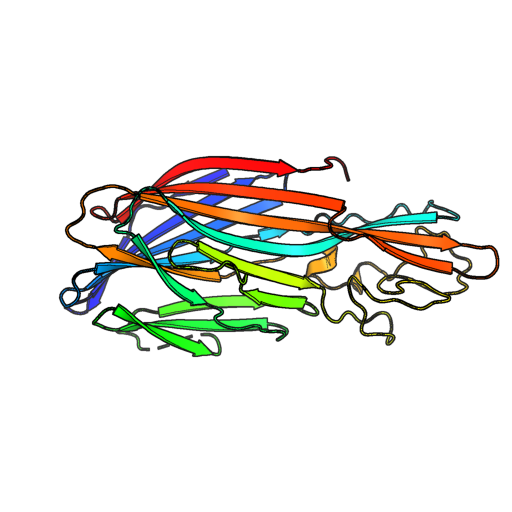14.171 -41.336 1.00 21.03 64 LYS A C 1
ATOM 499 O O . LYS A 1 64 ? -3.379 13.160 -41.720 1.00 20.28 64 LYS A O 1
ATOM 505 N N . LYS A 1 65 ? -3.288 15.382 -41.450 1.00 21.02 65 LYS A N 1
ATOM 506 C CA . LYS A 1 65 ? -4.550 15.564 -42.099 1.00 21.97 65 LYS A CA 1
ATOM 507 C C . LYS A 1 65 ? -4.533 15.097 -43.525 1.00 21.56 65 LYS A C 1
ATOM 508 O O . LYS A 1 65 ? -3.586 15.365 -44.240 1.00 23.23 65 LYS A O 1
ATOM 514 N N . PRO A 1 66 ? -5.661 14.509 -43.974 1.00 21.77 66 PRO A N 1
ATOM 515 C CA . PRO A 1 66 ? -5.792 14.200 -45.384 1.00 21.86 66 PRO A CA 1
ATOM 516 C C . PRO A 1 66 ? -5.848 15.425 -46.237 1.00 22.84 66 PRO A C 1
ATOM 517 O O . PRO A 1 66 ? -6.228 16.496 -45.780 1.00 23.47 66 PRO A O 1
ATOM 521 N N . ASN A 1 67 ? -5.477 15.271 -47.513 1.00 23.67 67 ASN A N 1
ATOM 522 C CA . ASN A 1 67 ? -5.522 16.337 -48.467 1.00 25.21 67 ASN A CA 1
ATOM 523 C C . ASN A 1 67 ? -6.996 16.609 -48.840 1.00 23.37 67 ASN A C 1
ATOM 524 O O . ASN A 1 67 ? -7.700 15.732 -49.382 1.00 21.79 67 ASN A O 1
ATOM 529 N N . PRO A 1 68 ? -7.490 17.816 -48.597 1.00 23.94 68 PRO A N 1
ATOM 530 C CA . PRO A 1 68 ? -8.911 18.133 -48.835 1.00 24.57 68 PRO A CA 1
ATOM 531 C C . PRO A 1 68 ? -9.294 18.100 -50.299 1.00 24.37 68 PRO A C 1
ATOM 532 O O . PRO A 1 68 ? -10.476 18.074 -50.567 1.00 25.10 68 PRO A O 1
ATOM 536 N N . LYS A 1 69 ? -8.323 18.118 -51.220 1.00 24.91 69 LYS A N 1
ATOM 537 C CA . LYS A 1 69 ? -8.597 17.960 -52.629 1.00 26.44 69 LYS A CA 1
ATOM 538 C C . LYS A 1 69 ? -8.895 16.535 -53.092 1.00 24.46 69 LYS A C 1
ATOM 539 O O . LYS A 1 69 ? -9.374 16.341 -54.202 1.00 25.39 69 LYS A O 1
ATOM 545 N N . ASP A 1 70 ? -8.534 15.533 -52.288 1.00 22.24 70 ASP A N 1
ATOM 546 C CA . ASP A 1 70 ? -8.817 14.172 -52.676 1.00 21.73 70 ASP A CA 1
ATOM 547 C C . ASP A 1 70 ? -10.337 14.065 -52.953 1.00 20.88 70 ASP A C 1
ATOM 548 O O . ASP A 1 70 ? -11.138 14.441 -52.110 1.00 20.45 70 ASP A O 1
ATOM 553 N N . TYR A 1 71 ? -10.704 13.526 -54.107 1.00 21.51 71 TYR A N 1
ATOM 554 C CA . TYR A 1 71 ? -12.063 13.710 -54.615 1.00 21.92 71 TYR A CA 1
ATOM 555 C C . TYR A 1 71 ? -13.011 12.540 -54.330 1.00 21.08 71 TYR A C 1
ATOM 556 O O . TYR A 1 71 ? -13.923 12.678 -53.513 1.00 20.49 71 TYR A O 1
ATOM 565 N N . ASN A 1 72 ? -12.803 11.410 -54.998 1.00 21.31 72 ASN A N 1
ATOM 566 C CA . ASN A 1 72 ? -13.651 10.216 -54.826 1.00 20.68 72 ASN A CA 1
ATOM 567 C C . ASN A 1 72 ? -13.107 9.221 -53.784 1.00 20.06 72 ASN A C 1
ATOM 568 O O . ASN A 1 72 ? -13.841 8.375 -53.317 1.00 20.07 72 ASN A O 1
ATOM 573 N N . TYR A 1 73 ? -11.825 9.344 -53.440 1.00 20.15 73 TYR A N 1
ATOM 574 C CA . TYR A 1 73 ? -11.135 8.438 -52.502 1.00 20.13 73 TYR A CA 1
ATOM 575 C C . TYR A 1 73 ? -10.183 9.287 -51.692 1.00 18.85 73 TYR A C 1
ATOM 576 O O . TYR A 1 73 ? -9.512 10.167 -52.235 1.00 19.76 73 TYR A O 1
ATOM 585 N N . SER A 1 74 ? -10.063 8.977 -50.401 1.00 18.40 74 SER A N 1
ATOM 586 C CA . SER A 1 74 ? -9.061 9.650 -49.569 1.00 17.88 74 SER A CA 1
ATOM 587 C C . SER A 1 74 ? -8.617 8.711 -48.444 1.00 17.18 74 SER A C 1
ATOM 588 O O . SER A 1 74 ? -9.209 7.654 -48.233 1.00 17.16 74 SER A O 1
ATOM 591 N N . GLN A 1 75 ? -7.583 9.121 -47.716 1.00 17.89 75 GLN A N 1
ATOM 592 C CA . GLN A 1 75 ? -7.018 8.322 -46.646 1.00 17.48 75 GLN A CA 1
ATOM 593 C C . GLN A 1 75 ? -6.175 9.218 -45.744 1.00 17.72 75 GLN A C 1
ATOM 594 O O . GLN A 1 75 ? -5.693 10.271 -46.152 1.00 18.40 75 GLN A O 1
ATOM 600 N N . PHE A 1 76 ? -5.907 8.672 -44.564 1.00 16.92 76 PHE A N 1
ATOM 601 C CA . PHE A 1 76 ? -4.938 9.236 -43.656 1.00 17.18 76 PHE A CA 1
ATOM 602 C C . PHE A 1 76 ? -4.428 8.151 -42.761 1.00 16.80 76 PHE A C 1
ATOM 603 O O . PHE A 1 76 ? -5.050 7.104 -42.634 1.00 16.70 76 PHE A O 1
ATOM 611 N N . TYR A 1 77 ? -3.319 8.445 -42.069 1.00 17.50 77 TYR A N 1
ATOM 612 C CA . TYR A 1 77 ? -2.783 7.500 -41.087 1.00 17.40 77 TYR A CA 1
ATOM 613 C C . TYR A 1 77 ? -3.042 8.089 -39.707 1.00 17.14 77 TYR A C 1
ATOM 614 O O . TYR A 1 77 ? -3.002 9.294 -39.530 1.00 17.67 77 TYR A O 1
ATOM 623 N N . TRP A 1 78 ? -3.203 7.207 -38.733 1.00 15.80 78 TRP A N 1
ATOM 624 C CA . TRP A 1 78 ? -3.570 7.609 -37.371 1.00 15.22 78 TRP A CA 1
ATOM 625 C C . TRP A 1 78 ? -3.003 6.649 -36.374 1.00 15.46 78 TRP A C 1
ATOM 626 O O . TRP A 1 78 ? -2.534 5.544 -36.719 1.00 16.16 78 TRP A O 1
ATOM 637 N N . GLY A 1 79 ? -3.014 7.040 -35.078 1.00 15.56 79 GLY A N 1
ATOM 638 C CA . GLY A 1 79 ? -2.373 6.190 -34.028 1.00 15.16 79 GLY A CA 1
ATOM 639 C C . GLY A 1 79 ? -3.270 5.090 -33.548 1.00 15.23 79 GLY A C 1
ATOM 640 O O . GLY A 1 79 ? -4.056 5.287 -32.591 1.00 16.65 79 GLY A O 1
ATOM 641 N N . GLY A 1 80 ? -3.236 3.930 -34.174 1.00 14.97 80 GLY A N 1
ATOM 642 C CA . GLY A 1 80 ? -4.125 2.859 -33.816 1.00 14.91 80 GLY A CA 1
ATOM 643 C C . GLY A 1 80 ? -3.780 2.207 -32.470 1.00 15.41 80 GLY A C 1
ATOM 644 O O . GLY A 1 80 ? -4.664 1.725 -31.742 1.00 15.28 80 GLY A O 1
ATOM 645 N N . LYS A 1 81 ? -2.473 2.112 -32.191 1.00 15.05 81 LYS A N 1
ATOM 646 C CA . LYS A 1 81 ? -2.010 1.436 -30.970 1.00 15.63 81 LYS A CA 1
ATOM 647 C C . LYS A 1 81 ? -0.607 1.936 -30.617 1.00 15.66 81 LYS A C 1
ATOM 648 O O . LYS A 1 81 ? 0.206 2.161 -31.507 1.00 15.62 81 LYS A O 1
ATOM 654 N N . TYR A 1 82 ? -0.344 2.029 -29.321 1.00 15.54 82 TYR A N 1
ATOM 655 C CA . TYR A 1 82 ? 0.974 2.363 -28.803 1.00 16.22 82 TYR A CA 1
ATOM 656 C C . TYR A 1 82 ? 1.432 1.154 -27.977 1.00 16.57 82 TYR A C 1
ATOM 657 O O . TYR A 1 82 ? 0.647 0.579 -27.181 1.00 17.38 82 TYR A O 1
ATOM 666 N N . ASN A 1 83 ? 2.702 0.787 -28.119 1.00 16.85 83 ASN A N 1
ATOM 667 C CA . ASN A 1 83 ? 3.272 -0.344 -27.370 1.00 17.48 83 ASN A CA 1
ATOM 668 C C . ASN A 1 83 ? 4.507 0.193 -26.627 1.00 17.61 83 ASN A C 1
ATOM 669 O O . ASN A 1 83 ? 5.322 0.923 -27.157 1.00 17.93 83 ASN A O 1
ATOM 674 N N . VAL A 1 84 ? 4.616 -0.233 -25.376 1.00 18.27 84 VAL A N 1
ATOM 675 C CA . VAL A 1 84 ? 5.798 0.094 -24.535 1.00 19.03 84 VAL A CA 1
ATOM 676 C C . VAL A 1 84 ? 6.250 -1.204 -23.926 1.00 19.01 84 VAL A C 1
ATOM 677 O O . VAL A 1 84 ? 5.450 -1.960 -23.382 1.00 19.14 84 VAL A O 1
ATOM 681 N N . SER A 1 85 ? 7.550 -1.485 -23.957 1.00 19.33 85 SER A N 1
ATOM 682 C CA . SER A 1 85 ? 8.062 -2.657 -23.311 1.00 20.66 85 SER A CA 1
ATOM 683 C C . SER A 1 85 ? 9.408 -2.359 -22.626 1.00 20.55 85 SER A C 1
ATOM 684 O O . SER A 1 85 ? 10.166 -1.493 -23.066 1.00 19.80 85 SER A O 1
ATOM 687 N N . VAL A 1 86 ? 9.663 -3.104 -21.544 1.00 20.33 86 VAL A N 1
ATOM 688 C CA . VAL A 1 86 ? 10.937 -3.036 -20.780 1.00 21.59 86 VAL A CA 1
ATOM 689 C C . VAL A 1 86 ? 11.430 -4.466 -20.650 1.00 22.67 86 VAL A C 1
ATOM 690 O O . VAL A 1 86 ? 10.686 -5.340 -20.235 1.00 22.61 86 VAL A O 1
ATOM 694 N N . SER A 1 87 ? 12.662 -4.708 -21.062 1.00 23.09 87 SER A N 1
ATOM 695 C CA . SER A 1 87 ? 13.200 -6.032 -20.893 1.00 25.50 87 SER A CA 1
ATOM 696 C C . SER A 1 87 ? 14.624 -6.021 -20.344 1.00 25.52 87 SER A C 1
ATOM 697 O O . SER A 1 87 ? 15.360 -5.113 -20.578 1.00 25.01 87 SER A O 1
ATOM 700 N N . SER A 1 88 ? 14.906 -7.058 -19.606 1.00 26.67 88 SER A N 1
ATOM 701 C CA . SER A 1 88 ? 16.213 -7.265 -19.006 1.00 28.69 88 SER A CA 1
ATOM 702 C C . SER A 1 88 ? 16.962 -8.195 -19.874 1.00 32.32 88 SER A C 1
ATOM 703 O O . SER A 1 88 ? 16.422 -9.194 -20.302 1.00 32.42 88 SER A O 1
ATOM 706 N N . GLU A 1 89 ? 18.241 -7.892 -20.084 1.00 37.37 89 GLU A N 1
ATOM 707 C CA . GLU A 1 89 ? 19.163 -8.790 -20.767 1.00 45.02 89 GLU A CA 1
ATOM 708 C C . GLU A 1 89 ? 20.454 -8.874 -20.010 1.00 46.08 89 GLU A C 1
ATOM 709 O O . GLU A 1 89 ? 20.829 -7.976 -19.250 1.00 43.57 89 GLU A O 1
ATOM 715 N N . SER A 1 90 ? 21.166 -9.963 -20.274 1.00 51.61 90 SER A N 1
ATOM 716 C CA . SER A 1 90 ? 22.588 -10.093 -20.015 1.00 53.80 90 SER A CA 1
ATOM 717 C C . SER A 1 90 ? 22.919 -10.427 -18.579 1.00 53.53 90 SER A C 1
ATOM 718 O O . SER A 1 90 ? 24.095 -10.333 -18.207 1.00 55.86 90 SER A O 1
ATOM 721 N N . ASN A 1 91 ? 21.927 -10.822 -17.771 1.00 49.17 91 ASN A N 1
ATOM 722 C CA . ASN A 1 91 ? 22.222 -11.072 -16.362 1.00 49.62 91 ASN A CA 1
ATOM 723 C C . ASN A 1 91 ? 21.077 -11.841 -15.748 1.00 49.51 91 ASN A C 1
ATOM 724 O O . ASN A 1 91 ? 20.006 -11.266 -15.510 1.00 52.00 91 ASN A O 1
ATOM 729 N N . ASP A 1 92 ? 21.286 -13.143 -15.538 1.00 54.18 92 ASP A N 1
ATOM 730 C CA . ASP A 1 92 ? 20.232 -14.013 -15.000 1.00 54.93 92 ASP A CA 1
ATOM 731 C C . ASP A 1 92 ? 19.896 -13.692 -13.526 1.00 51.76 92 ASP A C 1
ATOM 732 O O . ASP A 1 92 ? 18.879 -14.183 -13.007 1.00 53.05 92 ASP A O 1
ATOM 737 N N . ALA A 1 93 ? 20.743 -12.882 -12.874 1.00 45.94 93 ALA A N 1
ATOM 738 C CA . ALA A 1 93 ? 20.462 -12.334 -11.541 1.00 43.40 93 ALA A CA 1
ATOM 739 C C . ALA A 1 93 ? 19.446 -11.184 -11.514 1.00 39.68 93 ALA A C 1
ATOM 740 O O . ALA A 1 93 ? 19.134 -10.716 -10.446 1.00 39.24 93 ALA A O 1
ATOM 742 N N . VAL A 1 94 ? 19.025 -10.712 -12.666 1.00 36.64 94 VAL A N 1
ATOM 743 C CA . VAL A 1 94 ? 17.930 -9.683 -12.778 1.00 33.95 94 VAL A CA 1
ATOM 744 C C . VAL A 1 94 ? 16.621 -10.283 -13.236 1.00 34.88 94 VAL A C 1
ATOM 745 O O . VAL A 1 94 ? 16.609 -11.073 -14.171 1.00 37.89 94 VAL A O 1
ATOM 749 N N . ASN A 1 95 ? 15.496 -9.851 -12.633 1.00 32.46 95 ASN A N 1
ATOM 750 C CA . ASN A 1 95 ? 14.155 -10.360 -13.002 1.00 32.70 95 ASN A CA 1
ATOM 751 C C . ASN A 1 95 ? 13.154 -9.236 -12.871 1.00 30.53 95 ASN A C 1
ATOM 752 O O . ASN A 1 95 ? 13.274 -8.429 -11.961 1.00 29.12 95 ASN A O 1
ATOM 757 N N . VAL A 1 96 ? 12.168 -9.218 -13.753 1.00 30.20 96 VAL A N 1
ATOM 758 C CA . VAL A 1 96 ? 10.995 -8.366 -13.590 1.00 29.57 96 VAL A CA 1
ATOM 759 C C . VAL A 1 96 ? 10.125 -9.005 -12.530 1.00 30.26 96 VAL A C 1
ATOM 760 O O . VAL A 1 96 ? 9.789 -10.195 -12.626 1.00 33.05 96 VAL A O 1
ATOM 764 N N . VAL A 1 97 ? 9.820 -8.272 -11.471 1.00 28.88 97 VAL A N 1
ATOM 765 C CA . VAL A 1 97 ? 9.005 -8.834 -10.359 1.00 29.78 97 VAL A CA 1
ATOM 766 C C . VAL A 1 97 ? 7.652 -8.184 -10.173 1.00 29.02 97 VAL A C 1
ATOM 767 O O . VAL A 1 97 ? 6.767 -8.760 -9.517 1.00 30.10 97 VAL A O 1
ATOM 771 N N . ASP A 1 98 ? 7.483 -7.009 -10.765 1.00 26.72 98 ASP A N 1
ATOM 772 C CA . ASP A 1 98 ? 6.222 -6.327 -10.669 1.00 26.37 98 ASP A CA 1
ATOM 773 C C . ASP A 1 98 ? 6.190 -5.193 -11.694 1.00 24.26 98 ASP A C 1
ATOM 774 O O . ASP A 1 98 ? 7.207 -4.900 -12.359 1.00 23.42 98 ASP A O 1
ATOM 779 N N . TYR A 1 99 ? 5.002 -4.591 -11.851 1.00 23.98 99 TYR A N 1
ATOM 780 C CA . TYR A 1 99 ? 4.813 -3.561 -12.830 1.00 22.53 99 TYR A CA 1
ATOM 781 C C . TYR A 1 99 ? 3.445 -2.888 -12.622 1.00 22.41 99 TYR A C 1
ATOM 782 O O . TYR A 1 99 ? 2.557 -3.451 -11.978 1.00 23.27 99 TYR A O 1
ATOM 791 N N . ALA A 1 100 ? 3.295 -1.703 -13.203 1.00 21.25 100 ALA A N 1
ATOM 792 C CA . ALA A 1 100 ? 2.054 -0.965 -13.098 1.00 21.47 100 ALA A CA 1
ATOM 793 C C . ALA A 1 100 ? 1.832 -0.206 -14.373 1.00 20.45 100 ALA A C 1
ATOM 794 O O . ALA A 1 100 ? 2.737 0.393 -14.914 1.00 19.69 100 ALA A O 1
ATOM 796 N N . PRO A 1 101 ? 0.606 -0.188 -14.916 1.00 20.44 101 PRO A N 1
ATOM 797 C CA . PRO A 1 101 ? -0.564 -0.987 -14.463 1.00 21.04 101 PRO A CA 1
ATOM 798 C C . PRO A 1 101 ? -0.449 -2.489 -14.598 1.00 21.28 101 PRO A C 1
ATOM 799 O O . PRO A 1 101 ? 0.197 -3.021 -15.495 1.00 20.99 101 PRO A O 1
ATOM 803 N N . LYS A 1 102 ? -1.068 -3.147 -13.629 1.00 22.40 102 LYS A N 1
ATOM 804 C CA . LYS A 1 102 ? -1.058 -4.587 -13.522 1.00 23.61 102 LYS A CA 1
ATOM 805 C C . LYS A 1 102 ? -2.091 -5.241 -14.431 1.00 23.83 102 LYS A C 1
ATOM 806 O O . LYS A 1 102 ? -1.869 -6.346 -14.935 1.00 24.41 102 LYS A O 1
ATOM 812 N N . ASN A 1 103 ? -3.221 -4.575 -14.531 1.00 24.13 103 ASN A N 1
ATOM 813 C CA . ASN A 1 103 ? -4.377 -5.191 -15.218 1.00 24.80 103 ASN A CA 1
ATOM 814 C C . ASN A 1 103 ? -4.913 -4.306 -16.323 1.00 23.55 103 ASN A C 1
ATOM 815 O O . ASN A 1 103 ? -4.771 -3.079 -16.321 1.00 23.18 103 ASN A O 1
ATOM 820 N N . GLN A 1 104 ? -5.649 -4.949 -17.218 1.00 23.05 104 GLN A N 1
ATOM 821 C CA . GLN A 1 104 ? -6.337 -4.211 -18.308 1.00 22.11 104 GLN A CA 1
ATOM 822 C C . GLN A 1 104 ? -7.139 -3.031 -17.759 1.00 22.03 104 GLN A C 1
ATOM 823 O O . GLN A 1 104 ? -7.807 -3.172 -16.735 1.00 23.16 104 GLN A O 1
ATOM 829 N N . ASN A 1 105 ? -7.107 -1.901 -18.432 1.00 21.00 105 ASN A N 1
ATOM 830 C CA . ASN A 1 105 ? -7.695 -0.699 -17.912 1.00 21.83 105 ASN A CA 1
ATOM 831 C C . ASN A 1 105 ? -8.218 0.128 -19.046 1.00 21.01 105 ASN A C 1
ATOM 832 O O . ASN A 1 105 ? -7.478 0.425 -20.003 1.00 20.42 105 ASN A O 1
ATOM 837 N N . GLU A 1 106 ? -9.506 0.479 -19.034 1.00 21.59 106 GLU A N 1
ATOM 838 C CA . GLU A 1 106 ? -10.124 1.270 -20.095 1.00 22.06 106 GLU A CA 1
ATOM 839 C C . GLU A 1 106 ? -10.625 2.613 -19.584 1.00 23.44 106 GLU A C 1
ATOM 840 O O . GLU A 1 106 ? -11.445 3.228 -20.229 1.00 24.48 106 GLU A O 1
ATOM 846 N N . GLU A 1 107 ? -10.113 2.996 -18.426 1.00 26.00 107 GLU A N 1
ATOM 847 C CA . GLU A 1 107 ? -10.423 4.323 -17.775 1.00 28.45 107 GLU A CA 1
ATOM 848 C C . GLU A 1 107 ? -9.912 5.420 -18.693 1.00 26.66 107 GLU A C 1
ATOM 849 O O . GLU A 1 107 ? -8.881 5.245 -19.314 1.00 25.47 107 GLU A O 1
ATOM 855 N N . PHE A 1 108 ? -10.558 6.560 -18.722 1.00 31.21 108 PHE A N 1
ATOM 856 C CA . PHE A 1 108 ? -10.004 7.651 -19.479 1.00 30.51 108 PHE A CA 1
ATOM 857 C C . PHE A 1 108 ? -8.676 8.158 -19.033 1.00 28.24 108 PHE A C 1
ATOM 858 O O . PHE A 1 108 ? -7.955 8.717 -19.812 1.00 26.44 108 PHE A O 1
ATOM 866 N N . GLN A 1 109 ? -8.417 8.006 -17.766 1.00 27.55 109 GLN A N 1
ATOM 867 C CA . GLN A 1 109 ? -7.089 8.221 -17.296 1.00 28.34 109 GLN A CA 1
ATOM 868 C C . GLN A 1 109 ? -6.702 7.214 -16.275 1.00 27.64 109 GLN A C 1
ATOM 869 O O . GLN A 1 109 ? -7.534 6.706 -15.501 1.00 29.45 109 GLN A O 1
ATOM 875 N N . VAL A 1 110 ? -5.436 6.897 -16.302 1.00 25.28 110 VAL A N 1
ATOM 876 C CA . VAL A 1 110 ? -4.861 5.863 -15.433 1.00 25.23 110 VAL A CA 1
ATOM 877 C C . VAL A 1 110 ? -4.013 6.639 -14.455 1.00 24.77 110 VAL A C 1
ATOM 878 O O . VAL A 1 110 ? -3.155 7.400 -14.848 1.00 24.18 110 VAL A O 1
ATOM 882 N N . GLN A 1 111 ? -4.290 6.445 -13.178 1.00 26.36 111 GLN A N 1
ATOM 883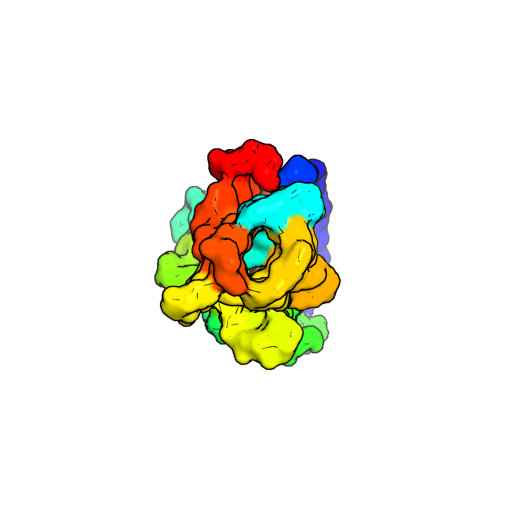 C CA . GLN A 1 111 ? -3.546 7.126 -12.110 1.00 27.30 111 GLN A CA 1
ATOM 884 C C . GLN A 1 111 ? -3.319 6.115 -10.986 1.00 27.28 111 GLN A C 1
ATOM 885 O O . GLN A 1 111 ? -4.268 5.535 -10.473 1.00 27.48 111 GLN A O 1
ATOM 891 N N . GLN A 1 112 ? -2.053 5.819 -10.678 1.00 27.27 112 GLN A N 1
ATOM 892 C CA . GLN A 1 112 ? -1.711 4.893 -9.624 1.00 28.74 112 GLN A CA 1
ATOM 893 C C . GLN A 1 112 ? -0.452 5.324 -8.928 1.00 28.55 112 GLN A C 1
ATOM 894 O O . GLN A 1 112 ? 0.397 5.995 -9.479 1.00 28.31 112 GLN A O 1
ATOM 900 N N . THR A 1 113 ? -0.389 4.891 -7.678 1.00 30.45 113 THR A N 1
ATOM 901 C CA . THR A 1 113 ? 0.773 5.053 -6.782 1.00 32.19 113 THR A CA 1
ATOM 902 C C . THR A 1 113 ? 1.346 3.661 -6.460 1.00 33.14 113 THR A C 1
ATOM 903 O O . THR A 1 113 ? 0.648 2.793 -6.020 1.00 34.12 113 THR A O 1
ATOM 907 N N . LEU A 1 114 ? 2.660 3.464 -6.667 1.00 34.54 114 LEU A N 1
ATOM 908 C CA . LEU A 1 114 ? 3.333 2.134 -6.432 1.00 36.00 114 LEU A CA 1
ATOM 909 C C . LEU A 1 114 ? 4.381 2.326 -5.330 1.00 36.68 114 LEU A C 1
ATOM 910 O O . LEU A 1 114 ? 5.138 3.301 -5.352 1.00 37.48 114 LEU A O 1
ATOM 915 N N . GLY A 1 115 ? 4.393 1.412 -4.343 1.00 35.94 115 GLY A N 1
ATOM 916 C CA . GLY A 1 115 ? 5.144 1.568 -3.135 1.00 37.73 115 GLY A CA 1
ATOM 917 C C . GLY A 1 115 ? 6.058 0.424 -2.823 1.00 34.78 115 GLY A C 1
ATOM 918 O O . GLY A 1 115 ? 5.781 -0.764 -3.205 1.00 34.03 115 GLY A O 1
ATOM 919 N N . TYR A 1 116 ? 7.170 0.775 -2.188 1.00 35.28 116 TYR A N 1
ATOM 920 C CA . TYR A 1 116 ? 8.183 -0.180 -1.713 1.00 34.29 116 TYR A CA 1
ATOM 921 C C . TYR A 1 116 ? 8.110 -0.273 -0.204 1.00 34.51 116 TYR A C 1
ATOM 922 O O . TYR A 1 116 ? 8.080 0.738 0.455 1.00 33.96 116 TYR A O 1
ATOM 931 N N . SER A 1 117 ? 8.113 -1.496 0.317 1.00 36.31 117 SER A N 1
ATOM 932 C CA . SER A 1 117 ? 8.146 -1.723 1.764 1.00 36.87 117 SER A CA 1
ATOM 933 C C . SER A 1 117 ? 9.306 -2.606 2.060 1.00 37.39 117 SER A C 1
ATOM 934 O O . SER A 1 117 ? 9.768 -3.356 1.211 1.00 36.69 117 SER A O 1
ATOM 937 N N . TYR A 1 118 ? 9.801 -2.489 3.263 1.00 39.56 118 TYR A N 1
ATOM 938 C CA . TYR A 1 118 ? 10.971 -3.336 3.677 1.00 42.67 118 TYR A CA 1
ATOM 939 C C . TYR A 1 118 ? 10.765 -4.790 3.427 1.00 43.24 118 TYR A C 1
ATOM 940 O O . TYR A 1 118 ? 9.708 -5.318 3.793 1.00 43.77 118 TYR A O 1
ATOM 949 N N . GLY A 1 119 ? 11.759 -5.436 2.846 1.00 43.32 119 GLY A N 1
ATOM 950 C CA . GLY A 1 119 ? 11.618 -6.801 2.314 1.00 44.66 119 GLY A CA 1
ATOM 951 C C . GLY A 1 119 ? 11.329 -6.966 0.867 1.00 46.21 119 GLY A C 1
ATOM 952 O O . GLY A 1 119 ? 11.262 -8.095 0.384 1.00 50.90 119 GLY A O 1
ATOM 953 N N . GLY A 1 120 ? 11.122 -5.864 0.141 1.00 53.03 120 GLY A N 1
ATOM 954 C CA . GLY A 1 120 ? 10.946 -5.927 -1.266 1.00 51.38 120 GLY A CA 1
ATOM 955 C C . GLY A 1 120 ? 9.486 -6.118 -1.640 1.00 48.72 120 GLY A C 1
ATOM 956 O O . GLY A 1 120 ? 9.195 -6.368 -2.774 1.00 50.66 120 GLY A O 1
ATOM 957 N N . ASP A 1 121 ? 8.583 -6.011 -0.669 1.00 49.36 121 ASP A N 1
ATOM 958 C CA . ASP A 1 121 ? 7.161 -6.093 -0.949 1.00 47.77 121 ASP A CA 1
ATOM 959 C C . ASP A 1 121 ? 6.801 -4.871 -1.797 1.00 43.77 121 ASP A C 1
ATOM 960 O O . ASP A 1 121 ? 7.146 -3.708 -1.510 1.00 41.19 121 ASP A O 1
ATOM 965 N N . ILE A 1 122 ? 6.189 -5.180 -2.898 1.00 42.59 122 ILE A N 1
ATOM 966 C CA . ILE A 1 122 ? 5.678 -4.149 -3.747 1.00 39.93 122 ILE A CA 1
ATOM 967 C C . ILE A 1 122 ? 4.143 -4.177 -3.579 1.00 42.45 122 ILE A C 1
ATOM 968 O O . ILE A 1 122 ? 3.524 -5.280 -3.574 1.00 44.39 122 ILE A O 1
ATOM 973 N N . ASN A 1 123 ? 3.554 -2.971 -3.501 1.00 40.87 123 ASN A N 1
ATOM 974 C CA . ASN A 1 123 ? 2.113 -2.810 -3.512 1.00 43.28 123 ASN A CA 1
ATOM 975 C C . ASN A 1 123 ? 1.687 -1.595 -4.353 1.00 41.44 123 ASN A C 1
ATOM 976 O O . ASN A 1 123 ? 2.490 -0.707 -4.627 1.00 39.03 123 ASN A O 1
ATOM 981 N N . ILE A 1 124 ? 0.406 -1.532 -4.702 1.00 42.72 124 ILE A N 1
ATOM 982 C CA . ILE A 1 124 ? -0.142 -0.520 -5.693 1.00 41.44 124 ILE A CA 1
ATOM 983 C C . ILE A 1 124 ? -1.409 0.216 -5.008 1.00 43.64 124 ILE A C 1
ATOM 984 O O . ILE A 1 124 ? -2.092 -0.405 -4.173 1.00 48.84 124 ILE A O 1
ATOM 989 N N . SER A 1 125 ? -1.685 1.541 -5.166 1.00 43.05 125 SER A N 1
ATOM 990 C CA . SER A 1 125 ? -3.051 2.170 -4.873 1.00 45.36 125 SER A CA 1
ATOM 991 C C . SER A 1 125 ? -3.426 3.175 -5.919 1.00 40.46 125 SER A C 1
ATOM 992 O O . SER A 1 125 ? -2.643 3.383 -6.799 1.00 37.19 125 SER A O 1
ATOM 995 N N . ASN A 1 126 ? -4.664 3.685 -5.922 1.00 43.28 126 ASN A N 1
ATOM 996 C CA . ASN A 1 126 ? -5.225 4.448 -7.069 1.00 41.36 126 ASN A CA 1
ATOM 997 C C . ASN A 1 126 ? -5.281 5.918 -6.769 1.00 42.75 126 ASN A C 1
ATOM 998 O O . ASN A 1 126 ? -5.590 6.308 -5.615 1.00 47.64 126 ASN A O 1
ATOM 1003 N N . GLY A 1 127 ? -5.065 6.705 -7.826 1.00 43.39 127 GLY A N 1
ATOM 1004 C CA . GLY A 1 127 ? -4.999 8.180 -7.812 1.00 45.98 127 GLY A CA 1
ATOM 1005 C C . GLY A 1 127 ? -3.527 8.597 -7.552 1.00 47.57 127 GLY A C 1
ATOM 1006 O O . GLY A 1 127 ? -2.606 7.739 -7.470 1.00 45.76 127 GLY A O 1
ATOM 1007 N N . LEU A 1 128 ? -3.324 9.905 -7.378 1.00 52.42 128 LEU A N 1
ATOM 1008 C CA . LEU A 1 128 ? -1.964 10.477 -7.169 1.00 56.21 128 LEU A CA 1
ATOM 1009 C C . LEU A 1 128 ? -1.638 10.805 -5.702 1.00 62.34 128 LEU A C 1
ATOM 1010 O O . LEU A 1 128 ? -2.556 10.916 -4.899 1.00 66.19 128 LEU A O 1
ATOM 1015 N N . GLY A 1 134 ? 2.731 7.266 2.337 1.00 33.85 134 GLY A N 1
ATOM 1016 C CA . GLY A 1 134 ? 3.512 7.552 3.558 1.00 34.75 134 GLY A CA 1
ATOM 1017 C C . GLY A 1 134 ? 4.824 8.246 3.263 1.00 35.97 134 GLY A C 1
ATOM 1018 O O . GLY A 1 134 ? 5.613 7.759 2.453 1.00 36.62 134 GLY A O 1
ATOM 1019 N N . SER A 1 135 ? 5.066 9.352 3.944 1.00 34.27 135 SER A N 1
ATOM 1020 C CA . SER A 1 135 ? 6.267 10.200 3.723 1.00 37.78 135 SER A CA 1
ATOM 1021 C C . SER A 1 135 ? 7.571 9.475 4.087 1.00 37.73 135 SER A C 1
ATOM 1022 O O . SER A 1 135 ? 8.658 9.965 3.769 1.00 41.74 135 SER A O 1
ATOM 1025 N N . LYS A 1 136 ? 7.498 8.343 4.764 1.00 35.59 136 LYS A N 1
ATOM 1026 C CA . LYS A 1 136 ? 8.693 7.611 5.096 1.00 35.05 136 LYS A CA 1
ATOM 1027 C C . LYS A 1 136 ? 8.712 6.274 4.381 1.00 35.87 136 LYS A C 1
ATOM 1028 O O . LYS A 1 136 ? 9.354 5.330 4.836 1.00 34.93 136 LYS A O 1
ATOM 1034 N N . SER A 1 137 ? 8.027 6.198 3.229 1.00 35.88 137 SER A N 1
ATOM 1035 C CA . SER A 1 137 ? 8.071 4.988 2.419 1.00 36.10 137 SER A CA 1
ATOM 1036 C C . SER A 1 137 ? 8.370 5.413 1.018 1.00 35.05 137 SER A C 1
ATOM 1037 O O . SER A 1 137 ? 7.987 6.540 0.619 1.00 36.70 137 SER A O 1
ATOM 1040 N N . PHE A 1 138 ? 9.006 4.532 0.264 1.00 31.80 138 PHE A N 1
ATOM 1041 C CA . PHE A 1 138 ? 9.178 4.812 -1.161 1.00 32.37 138 PHE A CA 1
ATOM 1042 C C . PHE A 1 138 ? 7.947 4.526 -1.925 1.00 30.43 138 PHE A C 1
ATOM 1043 O O . PHE A 1 138 ? 7.373 3.439 -1.792 1.00 32.99 138 PHE A O 1
ATOM 1051 N N . SER A 1 139 ? 7.536 5.486 -2.771 1.00 32.13 139 SER A N 1
ATOM 1052 C CA . SER A 1 139 ? 6.534 5.302 -3.803 1.00 30.96 139 SER A CA 1
ATOM 1053 C C . SER A 1 139 ? 6.880 6.039 -5.133 1.00 31.33 139 SER A C 1
ATOM 1054 O O . SER A 1 139 ? 7.665 6.954 -5.184 1.00 32.50 139 SER A O 1
ATOM 1057 N N . GLU A 1 140 ? 6.303 5.589 -6.237 1.00 30.89 140 GLU A N 1
ATOM 1058 C CA . GLU A 1 140 ? 6.422 6.307 -7.549 1.00 29.24 140 GLU A CA 1
ATOM 1059 C C . GLU A 1 140 ? 4.987 6.270 -8.128 1.00 27.88 140 GLU A C 1
ATOM 1060 O O . GLU A 1 140 ? 4.232 5.338 -7.775 1.00 29.41 140 GLU A O 1
ATOM 1066 N N . THR A 1 141 ? 4.690 7.226 -9.027 1.00 26.19 141 THR A N 1
ATOM 1067 C CA . THR A 1 141 ? 3.321 7.334 -9.601 1.00 24.99 141 THR A CA 1
ATOM 1068 C C . THR A 1 141 ? 3.335 7.212 -11.105 1.00 23.14 141 THR A C 1
ATOM 1069 O O . THR A 1 141 ? 4.347 7.475 -11.760 1.00 24.01 141 THR A O 1
ATOM 1073 N N . ILE A 1 142 ? 2.208 6.738 -11.599 1.00 21.42 142 ILE A N 1
ATOM 1074 C CA . ILE A 1 142 ? 1.894 6.835 -13.020 1.00 20.37 142 ILE A CA 1
ATOM 1075 C C . ILE A 1 142 ? 0.604 7.639 -13.206 1.00 19.63 142 ILE A C 1
ATOM 1076 O O . ILE A 1 142 ? -0.343 7.539 -12.402 1.00 19.64 142 ILE A O 1
ATOM 1081 N N . ASN A 1 143 ? 0.593 8.405 -14.299 1.00 19.53 143 ASN A N 1
ATOM 1082 C CA . ASN A 1 143 ? -0.576 9.266 -14.604 1.00 20.41 143 ASN A CA 1
ATOM 1083 C C . ASN A 1 143 ? -0.548 9.428 -16.118 1.00 19.49 143 ASN A C 1
ATOM 1084 O O . ASN A 1 143 ? 0.378 10.077 -16.671 1.00 20.21 143 ASN A O 1
ATOM 1089 N N . TYR A 1 144 ? -1.574 8.888 -16.809 1.00 18.28 144 TYR A N 1
ATOM 1090 C CA . TYR A 1 144 ? -1.690 9.139 -18.259 1.00 18.56 144 TYR A CA 1
ATOM 1091 C C . TYR A 1 144 ? -3.096 9.135 -18.720 1.00 18.80 144 TYR A C 1
ATOM 1092 O O . TYR A 1 144 ? -3.897 8.372 -18.216 1.00 18.43 144 TYR A O 1
ATOM 1101 N N . LYS A 1 145 ? -3.395 10.002 -19.674 1.00 18.99 145 LYS A N 1
ATOM 1102 C CA . LYS A 1 145 ? -4.670 9.967 -20.332 1.00 19.84 145 LYS A CA 1
ATOM 1103 C C . LYS A 1 145 ? -4.635 9.028 -21.513 1.00 18.06 145 LYS A C 1
ATOM 1104 O O . LYS A 1 145 ? -3.650 8.886 -22.218 1.00 17.74 145 LYS A O 1
ATOM 1110 N N . GLN A 1 146 ? -5.768 8.329 -21.692 1.00 17.40 146 GLN A N 1
ATOM 1111 C CA . GLN A 1 146 ? -5.922 7.369 -22.778 1.00 17.35 146 GLN A CA 1
ATOM 1112 C C . GLN A 1 146 ? -7.393 7.366 -23.204 1.00 17.67 146 GLN A C 1
ATOM 1113 O O . GLN A 1 146 ? -7.988 6.271 -23.437 1.00 17.68 146 GLN A O 1
ATOM 1119 N N . GLU A 1 147 ? -7.990 8.550 -23.452 1.00 18.52 147 GLU A N 1
ATOM 1120 C CA . GLU A 1 147 ? -9.410 8.673 -23.724 1.00 19.30 147 GLU A CA 1
ATOM 1121 C C . GLU A 1 147 ? -9.735 7.896 -24.991 1.00 18.00 147 GLU A C 1
ATOM 1122 O O . GLU A 1 147 ? -9.136 8.073 -26.052 1.00 17.40 147 GLU A O 1
ATOM 1128 N N . SER A 1 148 ? -10.723 7.002 -24.887 1.00 18.43 148 SER A N 1
ATOM 1129 C CA . SER A 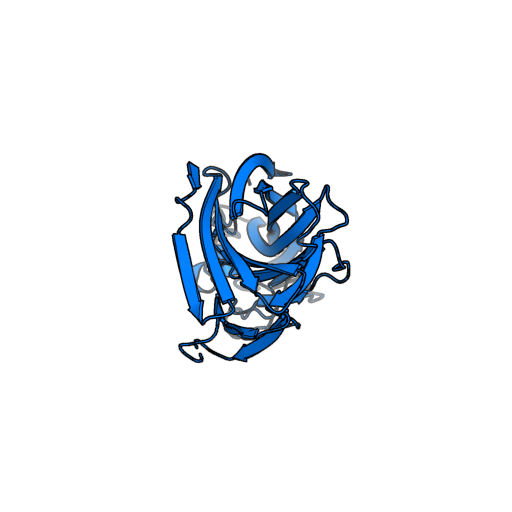1 148 ? -11.217 6.131 -25.974 1.00 18.44 148 SER A CA 1
ATOM 1130 C C . SER A 1 148 ? -10.317 4.935 -26.299 1.00 17.57 148 SER A C 1
ATOM 1131 O O . SER A 1 148 ? -10.620 4.239 -27.233 1.00 17.12 148 SER A O 1
ATOM 1134 N N . TYR A 1 149 ? -9.255 4.763 -25.523 1.00 15.45 149 TYR A N 1
ATOM 1135 C CA . TYR A 1 149 ? -8.276 3.733 -25.725 1.00 14.97 149 TYR A CA 1
ATOM 1136 C C . TYR A 1 149 ? -8.271 2.795 -24.522 1.00 15.79 149 TYR A C 1
ATOM 1137 O O . TYR A 1 149 ? -8.843 3.100 -23.473 1.00 17.31 149 TYR A O 1
ATOM 1146 N N . ARG A 1 150 ? -7.601 1.647 -24.650 1.00 16.05 150 ARG A N 1
ATOM 1147 C CA . ARG A 1 150 ? -7.531 0.652 -23.596 1.00 17.17 150 ARG A CA 1
ATOM 1148 C C . ARG A 1 150 ? -6.158 0.111 -23.479 1.00 16.90 150 ARG A C 1
ATOM 1149 O O . ARG A 1 150 ? -5.471 -0.169 -24.451 1.00 17.27 150 ARG A O 1
ATOM 1157 N N . THR A 1 151 ? -5.716 -0.015 -22.221 1.00 16.63 151 THR A N 1
ATOM 1158 C CA . THR A 1 151 ? -4.418 -0.596 -21.852 1.00 16.95 151 THR A CA 1
ATOM 1159 C C . THR A 1 151 ? -4.553 -2.093 -21.591 1.00 17.62 151 THR A C 1
ATOM 1160 O O . THR A 1 151 ? -5.421 -2.492 -20.838 1.00 18.94 151 THR A O 1
ATOM 1164 N N . THR A 1 152 ? -3.697 -2.903 -22.202 1.00 17.96 152 THR A N 1
ATOM 1165 C CA . THR A 1 152 ? -3.595 -4.313 -21.922 1.00 19.81 152 THR A CA 1
ATOM 1166 C C . THR A 1 152 ? -2.142 -4.671 -21.645 1.00 19.72 152 THR A C 1
ATOM 1167 O O . THR A 1 152 ? -1.215 -3.981 -22.045 1.00 19.97 152 THR A O 1
ATOM 1171 N N . ILE A 1 153 ? -1.955 -5.742 -20.912 1.00 21.14 153 ILE A N 1
ATOM 1172 C CA . ILE A 1 153 ? -0.616 -6.229 -20.583 1.00 22.38 153 ILE A CA 1
ATOM 1173 C C . ILE A 1 153 ? -0.297 -7.325 -21.561 1.00 24.26 153 ILE A C 1
ATOM 1174 O O . ILE A 1 153 ? -1.118 -8.204 -21.791 1.00 25.28 153 ILE A O 1
ATOM 1179 N N . ASP A 1 154 ? 0.878 -7.311 -22.161 1.00 25.65 154 ASP A N 1
ATOM 1180 C CA . ASP A 1 154 ? 1.204 -8.283 -23.217 1.00 29.45 154 ASP A CA 1
ATOM 1181 C C . ASP A 1 154 ? 1.247 -9.668 -22.643 1.00 33.65 154 ASP A C 1
ATOM 1182 O O . ASP A 1 154 ? 1.811 -9.845 -21.574 1.00 32.28 154 ASP A O 1
ATOM 1187 N N . ARG A 1 155 ? 0.655 -10.653 -23.322 1.00 39.35 155 ARG A N 1
ATOM 1188 C CA . ARG A 1 155 ? 0.511 -11.957 -22.650 1.00 45.79 155 ARG A CA 1
ATOM 1189 C C . ARG A 1 155 ? 1.810 -12.722 -22.607 1.00 46.79 155 ARG A C 1
ATOM 1190 O O . ARG A 1 155 ? 1.914 -13.694 -21.821 1.00 51.13 155 ARG A O 1
ATOM 1198 N N . LYS A 1 156 ? 2.795 -12.265 -23.389 1.00 43.95 156 LYS A N 1
ATOM 1199 C CA . LYS A 1 156 ? 4.149 -12.803 -23.362 1.00 47.24 156 LYS A CA 1
ATOM 1200 C C . LYS A 1 156 ? 4.950 -12.284 -22.167 1.00 43.57 156 LYS A C 1
ATOM 1201 O O . LYS A 1 156 ? 6.058 -12.778 -21.899 1.00 42.98 156 LYS A O 1
ATOM 1207 N N . THR A 1 157 ? 4.408 -11.322 -21.424 1.00 37.73 157 THR A N 1
ATOM 1208 C CA . THR A 1 157 ? 5.098 -10.816 -20.233 1.00 35.58 157 THR A CA 1
ATOM 1209 C C . THR A 1 157 ? 5.599 -11.944 -19.361 1.00 37.32 157 THR A C 1
ATOM 1210 O O . THR A 1 157 ? 4.887 -12.924 -19.130 1.00 37.48 157 THR A O 1
ATOM 1214 N N . ASN A 1 158 ? 6.857 -11.844 -18.931 1.00 35.93 158 ASN A N 1
ATOM 1215 C CA . ASN A 1 158 ? 7.473 -12.875 -18.036 1.00 38.49 158 ASN A CA 1
ATOM 1216 C C . ASN A 1 158 ? 8.554 -12.265 -17.142 1.00 37.93 158 ASN A C 1
ATOM 1217 O O . ASN A 1 158 ? 8.602 -11.018 -16.933 1.00 35.81 158 ASN A O 1
ATOM 1222 N N . HIS A 1 159 ? 9.401 -13.146 -16.574 1.00 35.89 159 HIS A N 1
ATOM 1223 C CA . HIS A 1 159 ? 10.427 -12.712 -15.692 1.00 36.80 159 HIS A CA 1
ATOM 1224 C C . HIS A 1 159 ? 11.492 -11.868 -16.339 1.00 33.97 159 HIS A C 1
ATOM 1225 O O . HIS A 1 159 ? 12.252 -11.231 -15.597 1.00 34.12 159 HIS A O 1
ATOM 1232 N N . LYS A 1 160 ? 11.577 -11.808 -17.673 1.00 30.68 160 LYS A N 1
ATOM 1233 C CA . LYS A 1 160 ? 12.580 -10.953 -18.310 1.00 30.69 160 LYS A CA 1
ATOM 1234 C C . LYS A 1 160 ? 12.010 -9.780 -19.081 1.00 28.94 160 LYS A C 1
ATOM 1235 O O . LYS A 1 160 ? 12.787 -8.962 -19.554 1.00 28.66 160 LYS A O 1
ATOM 1241 N N . SER A 1 161 ? 10.696 -9.662 -19.171 1.00 26.80 161 SER A N 1
ATOM 1242 C CA . SER A 1 161 ? 10.113 -8.591 -19.987 1.00 27.07 161 SER A CA 1
ATOM 1243 C C . SER A 1 161 ? 8.708 -8.279 -19.555 1.00 25.51 161 SER A C 1
ATOM 1244 O O . SER A 1 161 ? 7.910 -9.185 -19.284 1.00 26.74 161 SER A O 1
ATOM 1247 N N . ILE A 1 162 ? 8.350 -7.001 -19.623 1.00 23.34 162 ILE A N 1
ATOM 1248 C CA . ILE A 1 162 ? 6.976 -6.543 -19.397 1.00 23.05 162 ILE A CA 1
ATOM 1249 C C . ILE A 1 162 ? 6.672 -5.663 -20.577 1.00 21.71 162 ILE A C 1
ATOM 1250 O O . ILE A 1 162 ? 7.471 -4.815 -20.965 1.00 22.65 162 ILE A O 1
ATOM 1255 N N . GLY A 1 163 ? 5.481 -5.831 -21.150 1.00 21.11 163 GLY A N 1
ATOM 1256 C CA . GLY A 1 163 ? 4.992 -4.879 -22.111 1.00 20.61 163 GLY A CA 1
ATOM 1257 C C . GLY A 1 163 ? 3.531 -4.586 -21.963 1.00 19.69 163 GLY A C 1
ATOM 1258 O O . GLY A 1 163 ? 2.774 -5.415 -21.419 1.00 20.41 163 GLY A O 1
ATOM 1259 N N . TRP A 1 164 ? 3.172 -3.414 -22.467 1.00 18.59 164 TRP A N 1
ATOM 1260 C CA . TRP A 1 164 ? 1.827 -2.923 -22.464 1.00 17.82 164 TRP A CA 1
ATOM 1261 C C . TRP A 1 164 ? 1.456 -2.463 -23.894 1.00 17.88 164 TRP A C 1
ATOM 1262 O O . TRP A 1 164 ? 2.301 -1.997 -24.669 1.00 17.97 164 TRP A O 1
ATOM 1273 N N . GLY A 1 165 ? 0.157 -2.581 -24.188 1.00 16.97 165 GLY A N 1
ATOM 1274 C CA . GLY A 1 165 ? -0.407 -1.997 -25.397 1.00 16.48 165 GLY A CA 1
ATOM 1275 C C . GLY A 1 165 ? -1.486 -1.011 -24.996 1.00 16.31 165 GLY A C 1
ATOM 1276 O O . GLY A 1 165 ? -2.225 -1.263 -24.028 1.00 17.60 165 GLY A O 1
ATOM 1277 N N . VAL A 1 166 ? -1.609 0.065 -25.721 1.00 15.64 166 VAL A N 1
ATOM 1278 C CA . VAL A 1 166 ? -2.642 1.092 -25.490 1.00 15.19 166 VAL A CA 1
ATOM 1279 C C . VAL A 1 166 ? -3.290 1.323 -26.868 1.00 15.29 166 VAL A C 1
ATOM 1280 O O . VAL A 1 166 ? -2.745 1.918 -27.749 1.00 15.41 166 VAL A O 1
ATOM 1284 N N . GLU A 1 167 ? -4.482 0.722 -27.013 1.00 15.32 167 GLU A N 1
ATOM 1285 C CA . GLU A 1 167 ? -5.138 0.508 -28.321 1.00 15.95 167 GLU A CA 1
ATOM 1286 C C . GLU A 1 167 ? -6.422 1.297 -28.410 1.00 15.74 167 GLU A C 1
ATOM 1287 O O . GLU A 1 167 ? -7.214 1.319 -27.472 1.00 15.56 167 GLU A O 1
ATOM 1293 N N . ALA A 1 168 ? -6.644 1.793 -29.610 1.00 15.19 168 ALA A N 1
ATOM 1294 C CA . ALA A 1 168 ? -7.946 2.426 -29.892 1.00 15.24 168 ALA A CA 1
ATOM 1295 C C . ALA A 1 168 ? -9.039 1.426 -29.559 1.00 15.58 168 ALA A C 1
ATOM 1296 O O . ALA A 1 168 ? -8.981 0.265 -29.977 1.00 16.62 168 ALA A O 1
ATOM 1298 N N . HIS A 1 169 ? -10.068 1.871 -28.820 1.00 15.48 169 HIS A N 1
ATOM 1299 C CA . HIS A 1 169 ? -11.050 0.969 -28.236 1.00 16.39 169 HIS A CA 1
ATOM 1300 C C . HIS A 1 169 ? -12.510 1.344 -28.539 1.00 16.49 169 HIS A C 1
ATOM 1301 O O . HIS A 1 169 ? -13.196 0.552 -29.191 1.00 17.13 169 HIS A O 1
ATOM 1308 N N . LYS A 1 170 ? -12.941 2.459 -27.998 1.00 16.26 170 LYS A N 1
ATOM 1309 C CA . LYS A 1 170 ? -14.342 2.908 -28.147 1.00 17.28 170 LYS A CA 1
ATOM 1310 C C . LYS A 1 170 ? -14.369 4.366 -28.504 1.00 16.77 170 LYS A C 1
ATOM 1311 O O . LYS A 1 170 ? -14.263 5.245 -27.648 1.00 17.22 170 LYS A O 1
ATOM 1317 N N . ILE A 1 171 ? -14.493 4.614 -29.791 1.00 16.07 171 ILE A N 1
ATOM 1318 C CA . ILE A 1 171 ? -14.392 5.945 -30.374 1.00 16.23 171 ILE A CA 1
ATOM 1319 C C . ILE A 1 171 ? -15.720 6.400 -30.908 1.00 16.58 171 ILE A C 1
ATOM 1320 O O . ILE A 1 171 ? -16.322 5.720 -31.774 1.00 16.19 171 ILE A O 1
ATOM 1325 N N . MET A 1 172 ? -16.218 7.543 -30.435 1.00 17.40 172 MET A N 1
ATOM 1326 C CA . MET A 1 172 ? -17.461 8.108 -30.917 1.00 17.36 172 MET A CA 1
ATOM 1327 C C . MET A 1 172 ? -17.235 8.991 -32.136 1.00 17.84 172 MET A C 1
ATOM 1328 O O . MET A 1 172 ? -16.226 9.643 -32.259 1.00 18.21 172 MET A O 1
ATOM 1333 N N . ASN A 1 173 ? -18.220 9.025 -33.036 1.00 17.97 173 ASN A N 1
ATOM 1334 C CA . ASN A 1 173 ? -18.191 9.824 -34.257 1.00 18.33 173 ASN A CA 1
ATOM 1335 C C . ASN A 1 173 ? -19.554 10.514 -34.395 1.00 19.46 173 ASN A C 1
ATOM 1336 O O . ASN A 1 173 ? -20.514 9.904 -34.849 1.00 19.57 173 ASN A O 1
ATOM 1341 N N . ASN A 1 174 ? -19.667 11.740 -33.924 1.00 20.95 174 ASN A N 1
ATOM 1342 C CA . ASN A 1 174 ? -20.917 12.498 -33.994 1.00 22.59 174 ASN A CA 1
ATOM 1343 C C . ASN A 1 174 ? -22.112 11.753 -33.466 1.00 21.57 174 ASN A C 1
ATOM 1344 O O . ASN A 1 174 ? -23.211 11.683 -34.066 1.00 22.54 174 ASN A O 1
ATOM 1349 N N . GLY A 1 175 ? -21.934 11.213 -32.280 1.00 22.44 175 GLY A N 1
ATOM 1350 C CA . GLY A 1 175 ? -22.984 10.501 -31.583 1.00 22.84 175 GLY A CA 1
ATOM 1351 C C . GLY A 1 175 ? -23.229 9.099 -32.048 1.00 22.36 175 GLY A C 1
ATOM 1352 O O . GLY A 1 175 ? -24.046 8.401 -31.444 1.00 24.20 175 GLY A O 1
ATOM 1353 N N . TRP A 1 176 ? -22.537 8.674 -33.130 1.00 21.85 176 TRP A N 1
ATOM 1354 C CA . TRP A 1 176 ? -22.605 7.360 -33.645 1.00 21.90 176 TRP A CA 1
ATOM 1355 C C . TRP A 1 176 ? -21.414 6.639 -33.049 1.00 20.65 176 TRP A C 1
ATOM 1356 O O . TRP A 1 176 ? -20.345 7.218 -32.752 1.00 19.54 176 TRP A O 1
ATOM 1367 N N . GLY A 1 177 ? -21.607 5.380 -32.846 1.00 20.69 177 GLY A N 1
ATOM 1368 C CA . GLY A 1 177 ? -20.543 4.542 -32.300 1.00 20.26 177 GLY A CA 1
ATOM 1369 C C . GLY A 1 177 ? -20.958 3.945 -30.966 1.00 20.51 177 GLY A C 1
ATOM 1370 O O . GLY A 1 177 ? -22.127 3.961 -30.586 1.00 20.73 177 GLY A O 1
ATOM 1371 N N . PRO A 1 178 ? -20.007 3.373 -30.214 1.00 20.03 178 PRO A N 1
ATOM 1372 C CA . PRO A 1 178 ? -18.576 3.502 -30.462 1.00 19.35 178 PRO A CA 1
ATOM 1373 C C . PRO A 1 178 ? -18.061 2.614 -31.601 1.00 19.45 178 PRO A C 1
ATOM 1374 O O . PRO A 1 178 ? -18.660 1.572 -31.906 1.00 19.65 178 PRO A O 1
ATOM 1378 N N . TYR A 1 179 ? -16.948 3.044 -32.167 1.00 18.19 179 TYR A N 1
ATOM 1379 C CA . TYR A 1 179 ? -16.241 2.346 -33.224 1.00 18.29 179 TYR A CA 1
ATOM 1380 C C . TYR A 1 179 ? -14.816 2.032 -32.719 1.00 17.82 179 TYR A C 1
ATOM 1381 O O . TYR A 1 179 ? -14.290 2.638 -31.766 1.00 18.18 179 TYR A O 1
ATOM 1390 N N . GLY A 1 180 ? -14.189 1.122 -33.445 1.00 17.71 180 GLY A N 1
ATOM 1391 C CA . GLY A 1 180 ? -12.762 0.836 -33.244 1.00 17.90 180 GLY A CA 1
ATOM 1392 C C . GLY A 1 180 ? -12.063 0.434 -34.494 1.00 17.18 180 GLY A C 1
ATOM 1393 O O . GLY A 1 180 ? -12.558 0.633 -35.612 1.00 17.32 180 GLY A O 1
ATOM 1394 N N . ARG A 1 181 ? -10.873 -0.161 -34.323 1.00 17.02 181 ARG A N 1
ATOM 1395 C CA . ARG A 1 181 ? -10.041 -0.478 -35.453 1.00 16.87 181 ARG A CA 1
ATOM 1396 C C . ARG A 1 181 ? -10.636 -1.554 -36.367 1.00 17.40 181 ARG A C 1
ATOM 1397 O O . ARG A 1 181 ? -10.166 -1.670 -37.493 1.00 17.09 181 ARG A O 1
ATOM 1405 N N . ASP A 1 182 ? -11.607 -2.298 -35.852 1.00 16.69 182 ASP A N 1
ATOM 1406 C CA . ASP A 1 182 ? -12.216 -3.427 -36.528 1.00 17.92 182 ASP A CA 1
ATOM 1407 C C . ASP A 1 182 ? -13.732 -3.360 -36.701 1.00 17.83 182 ASP A C 1
ATOM 1408 O O . ASP A 1 182 ? -14.371 -4.378 -37.016 1.00 20.00 182 ASP A O 1
ATOM 1413 N N . SER A 1 183 ? -14.285 -2.188 -36.582 1.00 16.98 183 SER A N 1
ATOM 1414 C CA . SER A 1 183 ? -15.700 -2.054 -36.770 1.00 17.29 183 SER A CA 1
ATOM 1415 C C . SER A 1 183 ? -16.075 -2.404 -38.216 1.00 17.62 183 SER A C 1
ATOM 1416 O O . SER A 1 183 ? -15.307 -2.187 -39.136 1.00 18.46 183 SER A O 1
ATOM 1419 N N . TYR A 1 184 ? -17.299 -2.903 -38.353 1.00 18.63 184 TYR A N 1
ATOM 1420 C CA . TYR A 1 184 ? -17.770 -3.365 -39.653 1.00 20.81 184 TYR A CA 1
ATOM 1421 C C . TYR A 1 184 ? -19.264 -3.231 -39.808 1.00 20.29 184 TYR A C 1
ATOM 1422 O O . TYR A 1 184 ? -20.032 -3.627 -38.971 1.00 22.11 184 TYR A O 1
ATOM 1431 N N . ASP A 1 185 ? -19.634 -2.709 -40.958 1.00 20.09 185 ASP A N 1
ATOM 1432 C CA . ASP A 1 185 ? -21.011 -2.611 -41.389 1.00 20.12 185 ASP A CA 1
ATOM 1433 C C . ASP A 1 185 ? -21.010 -3.107 -42.833 1.00 20.38 185 ASP A C 1
ATOM 1434 O O . ASP A 1 185 ? -20.199 -2.704 -43.625 1.00 19.84 185 ASP A O 1
ATOM 1439 N N . PRO A 1 186 ? -21.917 -4.008 -43.205 1.00 21.25 186 PRO A N 1
ATOM 1440 C CA . PRO A 1 186 ? -21.846 -4.599 -44.538 1.00 22.69 186 PRO A CA 1
ATOM 1441 C C . PRO A 1 186 ? -22.114 -3.610 -45.658 1.00 21.43 186 PRO A C 1
ATOM 1442 O O . PRO A 1 186 ? -21.736 -3.949 -46.793 1.00 24.17 186 PRO A O 1
ATOM 1446 N N . THR A 1 187 ? -22.738 -2.463 -45.381 1.00 22.14 187 THR A N 1
ATOM 1447 C CA . THR A 1 187 ? -22.921 -1.448 -46.404 1.00 21.58 187 THR A CA 1
ATOM 1448 C C . THR A 1 187 ? -21.851 -0.387 -46.345 1.00 20.07 187 THR A C 1
ATOM 1449 O O . THR A 1 187 ? -21.290 -0.068 -47.357 1.00 20.08 187 THR A O 1
ATOM 1453 N N . TYR A 1 188 ? -21.613 0.164 -45.148 1.00 19.06 188 TYR A N 1
ATOM 1454 C CA . TYR A 1 188 ? -20.761 1.363 -45.045 1.00 18.62 188 TYR A CA 1
ATOM 1455 C C . TYR A 1 188 ? -19.330 1.072 -44.625 1.00 17.67 188 TYR A C 1
ATOM 1456 O O . TYR A 1 188 ? -18.524 2.020 -44.542 1.00 17.50 188 TYR A O 1
ATOM 1465 N N . GLY A 1 189 ? -18.994 -0.185 -44.339 1.00 17.97 189 GLY A N 1
ATOM 1466 C CA . GLY A 1 189 ? -17.639 -0.522 -43.946 1.00 17.67 189 GLY A CA 1
ATOM 1467 C C . GLY A 1 189 ? -17.380 -0.191 -42.512 1.00 17.43 189 GLY A C 1
ATOM 1468 O O . GLY A 1 189 ? -18.221 -0.359 -41.664 1.00 17.75 189 GLY A O 1
ATOM 1469 N N . ASN A 1 190 ? -16.136 0.232 -42.266 1.00 16.56 190 ASN A N 1
ATOM 1470 C CA . ASN A 1 190 ? -15.730 0.665 -40.906 1.00 16.47 190 ASN A CA 1
ATOM 1471 C C . ASN A 1 190 ? -15.943 2.166 -40.912 1.00 16.11 190 ASN A C 1
ATOM 1472 O O . ASN A 1 190 ? -15.192 2.856 -41.557 1.00 16.66 190 ASN A O 1
ATOM 1477 N N . GLU A 1 191 ? -16.965 2.655 -40.202 1.00 15.79 191 GLU A N 1
ATOM 1478 C CA . GLU A 1 191 ? -17.366 4.058 -40.202 1.00 15.76 191 GLU A CA 1
ATOM 1479 C C . GLU A 1 191 ? -16.632 4.906 -39.174 1.00 15.77 191 GLU A C 1
ATOM 1480 O O . GLU A 1 191 ? -16.982 6.049 -38.967 1.00 15.62 191 GLU A O 1
ATOM 1486 N N . LEU A 1 192 ? -15.641 4.321 -38.493 1.00 15.25 192 LEU A N 1
ATOM 1487 C CA . LEU A 1 192 ? -14.856 4.978 -37.423 1.00 15.54 192 LEU A CA 1
ATOM 1488 C C . LEU A 1 192 ? -14.685 6.504 -37.580 1.00 15.87 192 LEU A C 1
ATOM 1489 O O . LEU A 1 192 ? -15.078 7.270 -36.723 1.00 16.00 192 LEU A O 1
ATOM 1494 N N . PHE A 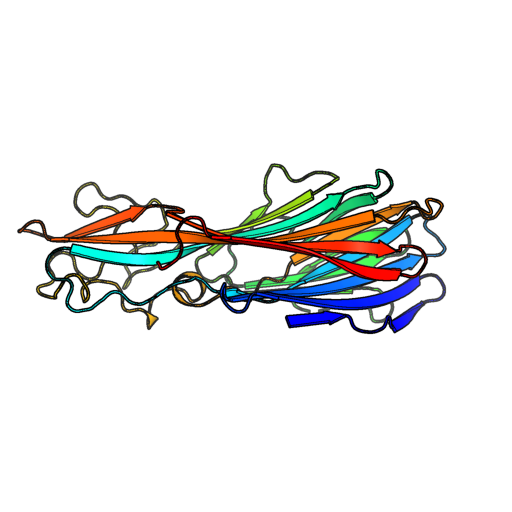1 193 ? -14.079 6.900 -38.700 1.00 15.19 193 PHE A N 1
ATOM 1495 C CA . PHE A 1 193 ? -13.780 8.329 -38.961 1.00 15.34 193 PHE A CA 1
ATOM 1496 C C . PHE A 1 193 ? -14.512 8.837 -40.218 1.00 15.41 193 PHE A C 1
ATOM 1497 O O . PHE A 1 193 ? -14.146 9.897 -40.720 1.00 16.56 193 PHE A O 1
ATOM 1505 N N . LEU A 1 194 ? -15.539 8.113 -40.689 1.00 15.43 194 LEU A N 1
ATOM 1506 C CA . LEU A 1 194 ? -16.282 8.613 -41.873 1.00 15.41 194 LEU A CA 1
ATOM 1507 C C . LEU A 1 194 ? -17.104 9.824 -41.485 1.00 16.40 194 LEU A C 1
ATOM 1508 O O . LEU A 1 194 ? -17.732 9.857 -40.422 1.00 16.50 194 LEU A O 1
ATOM 1513 N N . GLY A 1 195 ? -17.146 10.775 -42.399 1.00 16.38 195 GLY A N 1
ATOM 1514 C CA . GLY A 1 195 ? -17.987 11.954 -42.219 1.00 17.45 195 GLY A CA 1
ATOM 1515 C C . GLY A 1 195 ? -19.454 11.698 -42.357 1.00 18.34 195 GLY A C 1
ATOM 1516 O O . GLY A 1 195 ? -20.182 11.636 -41.328 1.00 21.05 195 GLY A O 1
ATOM 1517 N N . GLY A 1 196 ? -19.898 11.711 -43.582 1.00 18.50 196 GLY A N 1
ATOM 1518 C CA . GLY A 1 196 ? -21.331 11.527 -43.875 1.00 18.32 196 GLY A CA 1
ATOM 1519 C C . GLY A 1 196 ? -21.487 10.442 -44.925 1.00 18.33 196 GLY A C 1
ATOM 1520 O O . GLY A 1 196 ? -20.716 10.356 -45.897 1.00 20.30 196 GLY A O 1
ATOM 1521 N N . ARG A 1 197 ? -22.510 9.633 -44.791 1.00 17.72 197 ARG A N 1
ATOM 1522 C CA . ARG A 1 197 ? -22.736 8.544 -45.707 1.00 17.53 197 ARG A CA 1
ATOM 1523 C C . ARG A 1 197 ? -23.080 8.957 -47.135 1.00 17.31 197 ARG A C 1
ATOM 1524 O O . ARG A 1 197 ? -22.750 8.192 -48.059 1.00 17.56 197 ARG A O 1
ATOM 1532 N N . GLN A 1 198 ? -23.732 10.126 -47.288 1.00 18.16 198 GLN A N 1
ATOM 1533 C CA . GLN A 1 198 ? -24.036 10.620 -48.613 1.00 18.70 198 GLN A CA 1
ATOM 1534 C C . GLN A 1 198 ? -23.590 12.037 -48.800 1.00 18.99 198 GLN A C 1
ATOM 1535 O O . GLN A 1 198 ? -24.191 12.827 -49.546 1.00 19.70 198 GLN A O 1
ATOM 1541 N N . SER A 1 199 ? -22.472 12.386 -48.162 1.00 18.24 199 SER A N 1
ATOM 1542 C CA . SER A 1 199 ? -21.918 13.706 -48.267 1.00 19.10 199 SER A CA 1
ATOM 1543 C C . SER A 1 199 ? -21.524 14.104 -49.690 1.00 19.18 199 SER A C 1
ATOM 1544 O O . SER A 1 199 ? -21.002 13.296 -50.436 1.00 19.58 199 SER A O 1
ATOM 1547 N N . SER A 1 200 ? -21.815 15.360 -50.068 1.00 19.89 200 SER A N 1
ATOM 1548 C CA . SER A 1 200 ? -21.377 15.872 -51.360 1.00 20.22 200 SER A CA 1
ATOM 1549 C C . SER A 1 200 ? -19.960 16.482 -51.304 1.00 20.91 200 SER A C 1
ATOM 1550 O O . SER A 1 200 ? -19.466 16.998 -52.335 1.00 21.85 200 SER A O 1
ATOM 1553 N N . SER A 1 201 ? -19.309 16.413 -50.111 1.00 20.61 201 SER A N 1
ATOM 1554 C CA . SER A 1 201 ? -17.932 16.906 -49.998 1.00 21.13 201 SER A CA 1
ATOM 1555 C C . SER A 1 201 ? -16.942 16.048 -50.761 1.00 19.84 201 SER A C 1
ATOM 1556 O O . SER A 1 201 ? -17.199 14.876 -51.095 1.00 19.88 201 SER A O 1
ATOM 1559 N N . ASN A 1 202 ? -15.768 16.612 -50.996 1.00 19.87 202 ASN A N 1
ATOM 1560 C CA . ASN A 1 202 ? -14.667 15.825 -51.480 1.00 19.57 202 ASN A CA 1
ATOM 1561 C C . ASN A 1 202 ? -14.347 14.759 -50.438 1.00 19.15 202 ASN A C 1
ATOM 1562 O O . ASN A 1 202 ? -14.515 14.987 -49.222 1.00 18.82 202 ASN A O 1
ATOM 1567 N N . ALA A 1 203 ? -13.793 13.639 -50.887 1.00 18.03 203 ALA A N 1
ATOM 1568 C CA . ALA A 1 203 ? -13.323 12.583 -49.961 1.00 18.28 203 ALA A CA 1
ATOM 1569 C C . ALA A 1 203 ? -12.425 13.137 -48.853 1.00 18.58 203 ALA A C 1
ATOM 1570 O O . ALA A 1 203 ? -12.582 12.799 -47.672 1.00 17.85 203 ALA A O 1
ATOM 1572 N N . GLY A 1 204 ? -11.490 14.009 -49.236 1.00 18.51 204 GLY A N 1
ATOM 1573 C CA . GLY A 1 204 ? -10.556 14.549 -48.234 1.00 19.61 204 GLY A CA 1
ATOM 1574 C C . GLY A 1 204 ? -11.217 15.421 -47.203 1.00 19.82 204 GLY A C 1
ATOM 1575 O O . GLY A 1 204 ? -10.621 15.679 -46.133 1.00 20.12 204 GLY A O 1
ATOM 1576 N N . GLN A 1 205 ? -12.417 15.919 -47.522 1.00 19.52 205 GLN A N 1
ATOM 1577 C CA . GLN A 1 205 ? -13.239 16.647 -46.614 1.00 20.81 205 GLN A CA 1
ATOM 1578 C C . GLN A 1 205 ? -14.378 15.862 -45.972 1.00 20.39 205 GLN A C 1
ATOM 1579 O O . GLN A 1 205 ? -15.284 16.505 -45.352 1.00 22.38 205 GLN A O 1
ATOM 1585 N N . ASN A 1 206 ? -14.400 14.548 -46.140 1.00 18.84 206 ASN A N 1
ATOM 1586 C CA . ASN A 1 206 ? -15.467 13.716 -45.640 1.00 17.66 206 ASN A CA 1
ATOM 1587 C C . ASN A 1 206 ? -15.023 12.730 -44.627 1.00 17.59 206 ASN A C 1
ATOM 1588 O O . ASN A 1 206 ? -15.454 11.573 -44.594 1.00 16.99 206 ASN A O 1
ATOM 1593 N N . PHE A 1 207 ? -14.207 13.240 -43.712 1.00 17.52 207 PHE A N 1
ATOM 1594 C CA . PHE A 1 207 ? -13.868 12.506 -42.521 1.00 17.72 207 PHE A CA 1
ATOM 1595 C C . PHE A 1 207 ? -14.292 13.283 -41.307 1.00 18.20 207 PHE A C 1
ATOM 1596 O O . PHE A 1 207 ? -14.516 14.493 -41.391 1.00 19.24 207 PHE A O 1
ATOM 1604 N N . LEU A 1 208 ? -14.425 12.643 -40.161 1.00 18.15 208 LEU A N 1
ATOM 1605 C CA . LEU A 1 208 ? -14.628 13.341 -38.900 1.00 18.68 208 LEU A CA 1
ATOM 1606 C C . LEU A 1 208 ? -13.579 14.447 -38.750 1.00 18.88 208 LEU A C 1
ATOM 1607 O O . LEU A 1 208 ? -12.375 14.171 -38.991 1.00 18.66 208 LEU A O 1
ATOM 1612 N N . PRO A 1 209 ? -13.974 15.645 -38.388 1.00 19.45 209 PRO A N 1
ATOM 1613 C CA . PRO A 1 209 ? -12.967 16.654 -38.199 1.00 20.07 209 PRO A CA 1
ATOM 1614 C C . PRO A 1 209 ? -11.897 16.247 -37.181 1.00 20.13 209 PRO A C 1
ATOM 1615 O O . PRO A 1 209 ? -12.189 15.621 -36.145 1.00 20.02 209 PRO A O 1
ATOM 1619 N N . THR A 1 210 ? -10.657 16.665 -37.442 1.00 19.53 210 THR A N 1
ATOM 1620 C CA . THR A 1 210 ? -9.535 16.277 -36.611 1.00 19.83 210 THR A CA 1
ATOM 1621 C C . THR A 1 210 ? -9.828 16.555 -35.120 1.00 19.83 210 THR A C 1
ATOM 1622 O O . THR A 1 210 ? -9.520 15.717 -34.255 1.00 19.25 210 THR A O 1
ATOM 1626 N N . HIS A 1 211 ? -10.427 17.718 -34.799 1.00 20.61 211 HIS A N 1
ATOM 1627 C CA . HIS A 1 211 ? -10.704 18.093 -33.416 1.00 21.08 211 HIS A CA 1
ATOM 1628 C C . HIS A 1 211 ? -11.584 17.160 -32.655 1.00 20.77 211 HIS A C 1
ATOM 1629 O O . HIS A 1 211 ? -11.576 17.148 -31.381 1.00 22.32 211 HIS A O 1
ATOM 1636 N N . GLN A 1 212 ? -12.373 16.384 -33.355 1.00 20.03 212 GLN A N 1
ATOM 1637 C CA . GLN A 1 212 ? -13.320 15.461 -32.786 1.00 19.81 212 GLN A CA 1
ATOM 1638 C C . GLN A 1 212 ? -12.723 14.095 -32.646 1.00 18.56 212 GLN A C 1
ATOM 1639 O O . GLN A 1 212 ? -13.348 13.254 -32.038 1.00 20.57 212 GLN A O 1
ATOM 1645 N N . MET A 1 213 ? -11.565 13.837 -33.193 1.00 17.27 213 MET A N 1
ATOM 1646 C CA . MET A 1 213 ? -10.840 12.560 -33.006 1.00 17.03 213 MET A CA 1
ATOM 1647 C C . MET A 1 213 ? -10.219 12.532 -31.619 1.00 17.11 213 MET A C 1
ATOM 1648 O O . MET A 1 213 ? -9.859 13.605 -31.080 1.00 17.47 213 MET A O 1
ATOM 1653 N N . PRO A 1 214 ? -10.010 11.346 -31.060 1.00 16.42 214 PRO A N 1
ATOM 1654 C CA . PRO A 1 214 ? -9.306 11.271 -29.792 1.00 16.74 214 PRO A CA 1
ATOM 1655 C C . PRO A 1 214 ? -7.909 11.872 -29.908 1.00 16.52 214 PRO A C 1
ATOM 1656 O O . PRO A 1 214 ? -7.252 11.732 -30.927 1.00 16.22 214 PRO A O 1
ATOM 1660 N N . LEU A 1 215 ? -7.432 12.406 -28.789 1.00 17.74 215 LEU A N 1
ATOM 1661 C CA . LEU A 1 215 ? -6.071 12.936 -28.752 1.00 18.39 215 LEU A CA 1
ATOM 1662 C C . LEU A 1 215 ? -5.041 11.873 -29.111 1.00 17.26 215 LEU A C 1
ATOM 1663 O O . LEU A 1 215 ? -4.075 12.161 -29.829 1.00 17.26 215 LEU A O 1
ATOM 1668 N N . LEU A 1 216 ? -5.225 10.653 -28.626 1.00 16.00 216 LEU A N 1
ATOM 1669 C CA . LEU A 1 216 ? -4.274 9.598 -28.985 1.00 16.37 216 LEU A CA 1
ATOM 1670 C C . LEU A 1 216 ? -4.285 9.199 -30.473 1.00 16.30 216 LEU A C 1
ATOM 1671 O O . LEU A 1 216 ? -3.320 8.626 -30.976 1.00 16.95 216 LEU A O 1
ATOM 1676 N N . ALA A 1 217 ? -5.384 9.474 -31.158 1.00 15.93 217 ALA A N 1
ATOM 1677 C CA . ALA A 1 217 ? -5.513 9.111 -32.562 1.00 16.14 217 ALA A CA 1
ATOM 1678 C C . ALA A 1 217 ? -4.812 10.106 -33.472 1.00 16.52 217 ALA A C 1
ATOM 1679 O O . ALA A 1 217 ? -4.150 9.718 -34.460 1.00 17.16 217 ALA A O 1
ATOM 1681 N N . ARG A 1 218 ? -4.957 11.394 -33.147 1.00 18.16 218 ARG A N 1
ATOM 1682 C CA . ARG A 1 218 ? -4.374 12.443 -34.009 1.00 18.79 218 ARG A CA 1
ATOM 1683 C C . ARG A 1 218 ? -3.285 13.247 -33.397 1.00 18.45 218 ARG A C 1
ATOM 1684 O O . ARG A 1 218 ? -2.717 14.052 -34.126 1.00 19.28 218 ARG A O 1
ATOM 1692 N N . GLY A 1 219 ? -2.949 12.989 -32.153 1.00 17.95 219 GLY A N 1
ATOM 1693 C CA . GLY A 1 219 ? -2.029 13.839 -31.410 1.00 19.19 219 GLY A CA 1
ATOM 1694 C C . GLY A 1 219 ? -0.872 12.968 -30.976 1.00 19.42 219 GLY A C 1
ATOM 1695 O O . GLY A 1 219 ? -0.049 12.564 -31.773 1.00 20.19 219 GLY A O 1
ATOM 1696 N N . ASN A 1 220 ? -0.824 12.693 -29.693 1.00 20.31 220 ASN A N 1
ATOM 1697 C CA . ASN A 1 220 ? 0.316 11.948 -29.132 1.00 21.27 220 ASN A CA 1
ATOM 1698 C C . ASN A 1 220 ? -0.151 11.220 -27.910 1.00 20.47 220 ASN A C 1
ATOM 1699 O O . ASN A 1 220 ? -1.244 11.466 -27.375 1.00 21.07 220 ASN A O 1
ATOM 1704 N N . PHE A 1 221 ? 0.634 10.238 -27.529 1.00 18.73 221 PHE A N 1
ATOM 1705 C CA . PHE A 1 221 ? 0.448 9.551 -26.271 1.00 18.43 221 PHE A CA 1
ATOM 1706 C C . PHE A 1 221 ? 1.575 9.951 -25.349 1.00 18.39 221 PHE A C 1
ATOM 1707 O O . PHE A 1 221 ? 2.735 10.011 -25.789 1.00 18.26 221 PHE A O 1
ATOM 1715 N N . ASN A 1 222 ? 1.253 10.192 -24.064 1.00 18.43 222 ASN A N 1
ATOM 1716 C CA . ASN A 1 222 ? 2.248 10.457 -23.049 1.00 19.51 222 ASN A CA 1
ATOM 1717 C C . ASN A 1 222 ? 2.269 9.285 -22.070 1.00 18.53 222 ASN A C 1
ATOM 1718 O O . ASN A 1 222 ? 1.607 9.312 -21.030 1.00 18.72 222 ASN A O 1
ATOM 1723 N N . PRO A 1 223 ? 3.062 8.254 -22.385 1.00 18.27 223 PRO A N 1
ATOM 1724 C CA . PRO A 1 223 ? 3.034 7.053 -21.532 1.00 18.13 223 PRO A CA 1
ATOM 1725 C C . PRO A 1 223 ? 3.572 7.342 -20.133 1.00 18.47 223 PRO A C 1
ATOM 1726 O O . PRO A 1 223 ? 4.461 8.161 -19.972 1.00 18.75 223 PRO A O 1
ATOM 1730 N N . GLU A 1 224 ? 3.097 6.637 -19.153 1.00 18.59 224 GLU A N 1
ATOM 1731 C CA . GLU A 1 224 ? 3.755 6.534 -17.834 1.00 19.25 224 GLU A CA 1
ATOM 1732 C C . GLU A 1 224 ? 3.521 5.109 -17.356 1.00 18.70 224 GLU A C 1
ATOM 1733 O O . GLU A 1 224 ? 2.370 4.783 -17.043 1.00 19.00 224 GLU A O 1
ATOM 1739 N N . PHE A 1 225 ? 4.590 4.307 -17.327 1.00 18.62 225 PHE A N 1
ATOM 1740 C CA . PHE A 1 225 ? 4.541 2.927 -16.975 1.00 18.85 225 PHE A CA 1
ATOM 1741 C C . PHE A 1 225 ? 5.655 2.583 -15.996 1.00 19.00 225 PHE A C 1
ATOM 1742 O O . PHE A 1 225 ? 6.722 3.187 -16.116 1.00 19.82 225 PHE A O 1
ATOM 1750 N N . ILE A 1 226 ? 5.421 1.703 -15.043 1.00 19.50 226 ILE A N 1
ATOM 1751 C CA . ILE A 1 226 ? 6.482 1.321 -14.071 1.00 19.92 226 ILE A CA 1
ATOM 1752 C C . ILE A 1 226 ? 6.785 -0.145 -14.212 1.00 19.98 226 ILE A C 1
ATOM 1753 O O . ILE A 1 226 ? 5.911 -0.986 -14.290 1.00 19.38 226 ILE A O 1
ATOM 1758 N N . SER A 1 227 ? 8.080 -0.446 -14.263 1.00 19.89 227 SER A N 1
ATOM 1759 C CA . SER A 1 227 ? 8.621 -1.808 -14.252 1.00 21.53 227 SER A CA 1
ATOM 1760 C C . SER A 1 227 ? 9.414 -1.925 -12.984 1.00 21.63 227 SER A C 1
ATOM 1761 O O . SER A 1 227 ? 10.232 -1.049 -12.704 1.00 21.96 227 SER A O 1
ATOM 1764 N N . VAL A 1 228 ? 9.235 -3.006 -12.262 1.00 22.72 228 VAL A N 1
ATOM 1765 C CA . VAL A 1 228 ? 10.023 -3.287 -11.064 1.00 22.76 228 VAL A CA 1
ATOM 1766 C C . VAL A 1 228 ? 10.913 -4.526 -11.274 1.00 23.65 228 VAL A C 1
ATOM 1767 O O . VAL A 1 228 ? 10.396 -5.605 -11.638 1.00 24.33 228 VAL A O 1
ATOM 1771 N N . LEU A 1 229 ? 12.210 -4.312 -11.153 1.00 23.84 229 LEU A N 1
ATOM 1772 C CA . LEU A 1 229 ? 13.201 -5.331 -11.375 1.00 25.50 229 LEU A CA 1
ATOM 1773 C C . LEU A 1 229 ? 13.993 -5.595 -10.105 1.00 26.52 229 LEU A C 1
ATOM 1774 O O . LEU A 1 229 ? 14.292 -4.688 -9.394 1.00 26.77 229 LEU A O 1
ATOM 1779 N N . SER A 1 230 ? 14.288 -6.850 -9.833 1.00 28.78 230 SER A N 1
ATOM 1780 C CA . SER A 1 230 ? 15.104 -7.214 -8.703 1.00 29.46 230 SER A CA 1
ATOM 1781 C C . SER A 1 230 ? 16.467 -7.744 -9.183 1.00 29.89 230 SER A C 1
ATOM 1782 O O . SER A 1 230 ? 16.558 -8.361 -10.231 1.00 30.12 230 SER A O 1
ATOM 1785 N N . HIS A 1 231 ? 17.500 -7.503 -8.375 1.00 29.76 231 HIS A N 1
ATOM 1786 C CA . HIS A 1 231 ? 18.878 -7.905 -8.696 1.00 31.17 231 HIS A CA 1
ATOM 1787 C C . HIS A 1 231 ? 19.513 -8.455 -7.423 1.00 31.63 231 HIS A C 1
ATOM 1788 O O . HIS A 1 231 ? 19.592 -7.757 -6.439 1.00 30.35 231 HIS A O 1
ATOM 1795 N N . LYS A 1 232 ? 19.989 -9.691 -7.511 1.00 34.95 232 LYS A N 1
ATOM 1796 C CA . LYS A 1 232 ? 20.787 -10.335 -6.455 1.00 38.33 232 LYS A CA 1
ATOM 1797 C C . LYS A 1 232 ? 21.997 -9.473 -6.080 1.00 37.95 232 LYS A C 1
ATOM 1798 O O . LYS A 1 232 ? 22.846 -9.205 -6.898 1.00 36.80 232 LYS A O 1
ATOM 1804 N N . GLN A 1 233 ? 22.065 -9.045 -4.830 1.00 38.96 233 GLN A N 1
ATOM 1805 C CA . GLN A 1 233 ? 23.006 -7.989 -4.444 1.00 41.12 233 GLN A CA 1
ATOM 1806 C C . GLN A 1 233 ? 24.488 -8.412 -4.522 1.00 41.61 233 GLN A C 1
ATOM 1807 O O . GLN A 1 233 ? 25.371 -7.587 -4.748 1.00 43.62 233 GLN A O 1
ATOM 1813 N N . ASN A 1 234 ? 24.741 -9.696 -4.338 1.00 42.24 234 ASN A N 1
ATOM 1814 C CA . ASN A 1 234 ? 26.106 -10.275 -4.417 1.00 45.16 234 ASN A CA 1
ATOM 1815 C C . ASN A 1 234 ? 26.576 -10.513 -5.853 1.00 44.99 234 ASN A C 1
ATOM 1816 O O . ASN A 1 234 ? 27.707 -10.917 -6.061 1.00 45.79 234 ASN A O 1
ATOM 1821 N N . ASP A 1 235 ? 25.716 -10.320 -6.852 1.00 43.34 235 ASP A N 1
ATOM 1822 C CA . ASP A 1 235 ? 26.135 -10.452 -8.214 1.00 44.48 235 ASP A CA 1
ATOM 1823 C C . ASP A 1 235 ? 26.774 -9.122 -8.641 1.00 45.35 235 ASP A C 1
ATOM 1824 O O . ASP A 1 235 ? 26.192 -8.042 -8.46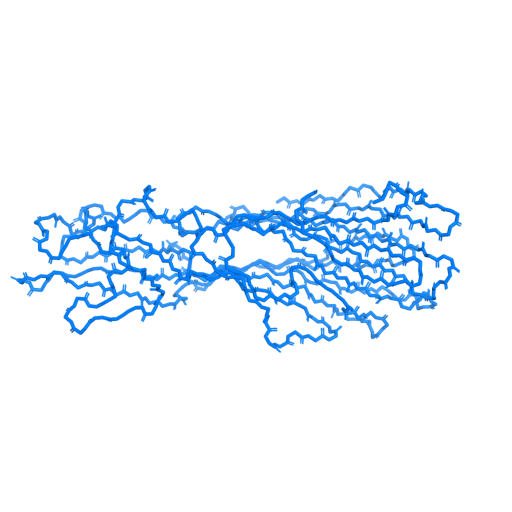1 1.00 46.21 235 ASP A O 1
ATOM 1829 N N . THR A 1 236 ? 27.964 -9.182 -9.224 1.00 40.63 236 THR A N 1
ATOM 1830 C CA . THR A 1 236 ? 28.721 -7.959 -9.516 1.00 40.73 236 THR A CA 1
ATOM 1831 C C . THR A 1 236 ? 28.684 -7.576 -10.973 1.00 40.35 236 THR A C 1
ATOM 1832 O O . THR A 1 236 ? 29.295 -6.580 -11.363 1.00 42.70 236 THR A O 1
ATOM 1836 N N . LYS A 1 237 ? 27.995 -8.358 -11.788 1.00 38.68 237 LYS A N 1
ATOM 1837 C CA . LYS A 1 237 ? 27.956 -8.113 -13.232 1.00 38.02 237 LYS A CA 1
ATOM 1838 C C . LYS A 1 237 ? 27.005 -6.965 -13.580 1.00 36.24 237 LYS A C 1
ATOM 1839 O O . LYS A 1 237 ? 25.982 -6.791 -12.938 1.00 34.03 237 LYS A O 1
ATOM 1845 N N . LYS A 1 238 ? 27.391 -6.191 -14.563 1.00 34.44 238 LYS A N 1
ATOM 1846 C CA . LYS A 1 238 ? 26.440 -5.227 -15.133 1.00 33.85 238 LYS A CA 1
ATOM 1847 C C . LYS A 1 238 ? 25.290 -5.987 -15.777 1.00 32.86 238 LYS A C 1
ATOM 1848 O O . LYS A 1 238 ? 25.328 -7.185 -16.032 1.00 33.39 238 LYS A O 1
ATOM 1854 N N . SER A 1 239 ? 24.227 -5.263 -16.093 1.00 29.52 239 SER A N 1
ATOM 1855 C CA . SER A 1 239 ? 23.174 -5.845 -16.904 1.00 28.90 239 SER A CA 1
ATOM 1856 C C . SER A 1 239 ? 22.693 -4.812 -17.908 1.00 27.95 239 SER A C 1
ATOM 1857 O O . SER A 1 239 ? 23.084 -3.669 -17.862 1.00 27.10 239 SER A O 1
ATOM 1860 N N . LYS A 1 240 ? 21.817 -5.248 -18.790 1.00 27.79 240 LYS A N 1
ATOM 1861 C CA . LYS A 1 240 ? 21.224 -4.356 -19.787 1.00 28.13 240 LYS A CA 1
ATOM 1862 C C . LYS A 1 240 ? 19.742 -4.300 -19.689 1.00 26.25 240 LYS A C 1
ATOM 1863 O O . LYS A 1 240 ? 19.101 -5.279 -19.395 1.00 26.81 240 LYS A O 1
ATOM 1869 N N . ILE A 1 241 ? 19.184 -3.120 -19.900 1.00 25.10 241 ILE A N 1
ATOM 1870 C CA . ILE A 1 241 ? 17.725 -2.920 -19.968 1.00 24.97 241 ILE A CA 1
ATOM 1871 C C . ILE A 1 241 ? 17.415 -2.230 -21.272 1.00 24.50 241 ILE A C 1
ATOM 1872 O O . ILE A 1 241 ? 18.049 -1.250 -21.636 1.00 24.66 241 ILE A O 1
ATOM 1877 N N . LYS A 1 242 ? 16.454 -2.794 -21.995 1.00 24.13 242 LYS A N 1
ATOM 1878 C CA . LYS A 1 242 ? 16.014 -2.236 -23.262 1.00 24.10 242 LYS A CA 1
ATOM 1879 C C . LYS A 1 242 ? 14.599 -1.708 -23.078 1.00 21.81 242 LYS A C 1
ATOM 1880 O O . LYS A 1 242 ? 13.732 -2.465 -22.640 1.00 22.09 242 LYS A O 1
ATOM 1886 N N . VAL A 1 243 ? 14.363 -0.485 -23.474 1.00 20.89 243 VAL A N 1
ATOM 1887 C CA . VAL A 1 243 ? 13.058 0.136 -23.380 1.00 20.14 243 VAL A CA 1
ATOM 1888 C C . VAL A 1 243 ? 12.619 0.485 -24.817 1.00 19.66 243 VAL A C 1
ATOM 1889 O O . VAL A 1 243 ? 13.315 1.251 -25.528 1.00 19.58 243 VAL A O 1
ATOM 1893 N N . THR A 1 244 ? 11.482 -0.057 -25.215 1.00 18.90 244 THR A N 1
ATOM 1894 C CA . THR A 1 244 ? 10.928 0.148 -26.578 1.00 18.63 244 THR A CA 1
ATOM 1895 C C . THR A 1 244 ? 9.635 0.924 -26.506 1.00 17.68 244 THR A C 1
ATOM 1896 O O . THR A 1 244 ? 8.724 0.526 -25.744 1.00 18.05 244 THR A O 1
ATOM 1900 N N . TYR A 1 245 ? 9.541 1.993 -27.273 1.00 17.42 245 TYR A N 1
ATOM 1901 C CA . TYR A 1 245 ? 8.289 2.711 -27.531 1.00 16.85 245 TYR A CA 1
ATOM 1902 C C . TYR A 1 245 ? 7.936 2.550 -28.996 1.00 17.06 245 TYR A C 1
ATOM 1903 O O . TYR A 1 245 ? 8.804 2.718 -29.864 1.00 17.98 245 TYR A O 1
ATOM 1912 N N . GLN A 1 246 ? 6.674 2.286 -29.289 1.00 16.86 246 GLN A N 1
ATOM 1913 C CA . GLN A 1 246 ? 6.261 1.981 -30.668 1.00 16.65 246 GLN A CA 1
ATOM 1914 C C . GLN A 1 246 ? 4.865 2.525 -30.935 1.00 16.66 246 GLN A C 1
ATOM 1915 O O . GLN A 1 246 ? 4.025 2.511 -30.060 1.00 16.83 246 GLN A O 1
ATOM 1921 N N . ARG A 1 247 ? 4.653 2.964 -32.160 1.00 16.44 247 ARG A N 1
ATOM 1922 C CA . ARG A 1 247 ? 3.291 3.235 -32.664 1.00 16.36 247 ARG A CA 1
ATOM 1923 C C . ARG A 1 247 ? 2.974 2.356 -33.825 1.00 16.17 247 ARG A C 1
ATOM 1924 O O . ARG A 1 247 ? 3.793 2.108 -34.700 1.00 17.39 247 ARG A O 1
ATOM 1932 N N . GLU A 1 248 ? 1.771 1.825 -33.797 1.00 15.84 248 GLU A N 1
ATOM 1933 C CA . GLU A 1 248 ? 1.126 1.170 -34.962 1.00 16.20 248 GLU A CA 1
ATOM 1934 C C . GLU A 1 248 ? 0.219 2.171 -35.597 1.00 15.76 248 GLU A C 1
ATOM 1935 O O . GLU A 1 248 ? -0.723 2.633 -34.959 1.00 16.16 248 GLU A O 1
ATOM 1941 N N . MET A 1 249 ? 0.507 2.528 -36.815 1.00 15.87 249 MET A N 1
ATOM 1942 C CA . MET A 1 249 ? -0.263 3.551 -37.536 1.00 16.20 249 MET A CA 1
ATOM 1943 C C . MET A 1 249 ? -1.180 2.819 -38.466 1.00 15.83 249 MET A C 1
ATOM 1944 O O . MET A 1 249 ? -0.759 1.975 -39.272 1.00 17.15 249 MET A O 1
ATOM 1949 N N . ASP A 1 250 ? -2.458 3.110 -38.330 1.00 15.59 250 ASP A N 1
ATOM 1950 C CA . ASP A 1 250 ? -3.491 2.537 -39.136 1.00 15.69 250 ASP A CA 1
ATOM 1951 C C . ASP A 1 250 ? -3.833 3.467 -40.277 1.00 16.04 250 ASP A C 1
ATOM 1952 O O . ASP A 1 250 ? -3.664 4.658 -40.183 1.00 16.18 250 ASP A O 1
ATOM 1957 N N . ARG A 1 251 ? -4.238 2.889 -41.387 1.00 16.04 251 ARG A N 1
ATOM 1958 C CA . ARG A 1 251 ? -4.641 3.695 -42.562 1.00 17.38 251 ARG A CA 1
ATOM 1959 C C . ARG A 1 251 ? -6.179 3.672 -42.621 1.00 16.11 251 ARG A C 1
ATOM 1960 O O . ARG A 1 251 ? -6.772 2.627 -42.886 1.00 17.14 251 ARG A O 1
ATOM 1968 N N . TYR A 1 252 ? -6.804 4.832 -42.487 1.00 16.09 252 TYR A N 1
ATOM 1969 C CA . TYR A 1 252 ? -8.261 4.964 -42.569 1.00 15.60 252 TYR A CA 1
ATOM 1970 C C . TYR A 1 252 ? -8.554 5.535 -43.957 1.00 15.83 252 TYR A C 1
ATOM 1971 O O . TYR A 1 252 ? -7.907 6.484 -44.391 1.00 16.47 252 TYR A O 1
ATOM 1980 N N . THR A 1 253 ? -9.527 4.988 -44.654 1.00 15.83 253 THR A N 1
ATOM 1981 C CA . THR A 1 253 ? -9.875 5.410 -46.009 1.00 16.37 253 THR A CA 1
ATOM 1982 C C . THR A 1 253 ? -11.372 5.643 -46.173 1.00 16.03 253 THR A C 1
ATOM 1983 O O . THR A 1 253 ? -12.190 5.108 -45.423 1.00 16.31 253 THR A O 1
ATOM 1987 N N . ASN A 1 254 ? -11.711 6.466 -47.176 1.00 16.56 254 ASN A N 1
ATOM 1988 C CA . ASN A 1 254 ? -13.082 6.528 -47.636 1.00 16.68 254 ASN A CA 1
ATOM 1989 C C . ASN A 1 254 ? -13.124 6.459 -49.147 1.00 17.22 254 ASN A C 1
ATOM 1990 O O . ASN A 1 254 ? -12.131 6.718 -49.840 1.00 18.23 254 ASN A O 1
ATOM 1995 N N . GLN A 1 255 ? -14.309 6.054 -49.634 1.00 17.13 255 GLN A N 1
ATOM 1996 C CA . GLN A 1 255 ? -14.505 5.843 -51.067 1.00 18.35 255 GLN A CA 1
ATOM 1997 C C . GLN A 1 255 ? -15.937 6.135 -51.411 1.00 18.32 255 GLN A C 1
ATOM 1998 O O . GLN A 1 255 ? -16.844 5.592 -50.770 1.00 17.95 255 GLN A O 1
ATOM 2004 N N . TRP A 1 256 ? -16.168 6.853 -52.505 1.00 19.14 256 TRP A N 1
ATOM 2005 C CA . TRP A 1 256 ? -17.535 7.197 -52.989 1.00 19.71 256 TRP A CA 1
ATOM 2006 C C . TRP A 1 256 ? -17.880 6.180 -54.068 1.00 20.12 256 TRP A C 1
ATOM 2007 O O . TRP A 1 256 ? -17.083 5.965 -54.965 1.00 21.85 256 TRP A O 1
ATOM 2018 N N . ASN A 1 257 ? -19.024 5.533 -53.977 1.00 20.64 257 ASN A N 1
ATOM 2019 C CA . ASN A 1 257 ? -19.387 4.448 -54.909 1.00 22.87 257 ASN A CA 1
ATOM 2020 C C . ASN A 1 257 ? -20.526 4.818 -55.868 1.00 24.12 257 ASN A C 1
ATOM 2021 O O . ASN A 1 257 ? -21.071 3.947 -56.533 1.00 25.54 257 ASN A O 1
ATOM 2026 N N . ARG A 1 258 ? -20.865 6.102 -55.959 1.00 24.50 258 ARG A N 1
ATOM 2027 C CA . ARG A 1 258 ? -21.918 6.720 -56.763 1.00 24.78 258 ARG A CA 1
ATOM 2028 C C . ARG A 1 258 ? -23.285 6.723 -56.096 1.00 23.41 258 ARG A C 1
ATOM 2029 O O . ARG A 1 258 ? -24.221 7.372 -56.603 1.00 23.06 258 ARG A O 1
ATOM 2037 N N . LEU A 1 259 ? -23.438 6.051 -54.969 1.00 22.61 259 LEU A N 1
ATOM 2038 C CA . LEU A 1 259 ? -24.630 6.104 -54.163 1.00 22.28 259 LEU A CA 1
ATOM 2039 C C . LEU A 1 259 ? -24.312 6.593 -52.750 1.00 20.34 259 LEU A C 1
ATOM 2040 O O . LEU A 1 259 ? -25.050 7.370 -52.213 1.00 19.62 259 LEU A O 1
ATOM 2045 N N . HIS A 1 260 ? -23.241 6.053 -52.146 1.00 19.53 260 HIS A N 1
ATOM 2046 C CA . HIS A 1 260 ? -22.865 6.416 -50.789 1.00 18.40 260 HIS A CA 1
ATOM 2047 C C . HIS A 1 260 ? -21.386 6.216 -50.613 1.00 18.46 260 HIS A C 1
ATOM 2048 O O . HIS A 1 260 ? -20.704 5.727 -51.485 1.00 19.02 260 HIS A O 1
ATOM 2055 N N . TRP A 1 261 ? -20.922 6.626 -49.450 1.00 17.39 261 TRP A N 1
ATOM 2056 C CA . TRP A 1 261 ? -19.555 6.390 -49.066 1.00 17.23 261 TRP A CA 1
ATOM 2057 C C . TRP A 1 261 ? -19.357 5.079 -48.316 1.00 17.36 261 TRP A C 1
ATOM 2058 O O . TRP A 1 261 ? -20.279 4.599 -47.636 1.00 17.25 261 TRP A O 1
ATOM 2069 N N . VAL A 1 262 ? -18.139 4.578 -48.349 1.00 17.25 262 VAL A N 1
ATOM 2070 C CA . VAL A 1 262 ? -17.663 3.435 -47.590 1.00 18.07 262 VAL A CA 1
ATOM 2071 C C . VAL A 1 262 ? -16.386 3.805 -46.914 1.00 17.84 262 VAL A C 1
ATOM 2072 O O . VAL A 1 262 ? -15.498 4.365 -47.543 1.00 17.98 262 VAL A O 1
ATOM 2076 N N . GLY A 1 263 ? -16.252 3.433 -45.639 1.00 16.51 263 GLY A N 1
ATOM 2077 C CA . GLY A 1 263 ? -15.034 3.590 -44.869 1.00 16.71 263 GLY A CA 1
ATOM 2078 C C . GLY A 1 263 ? -14.323 2.286 -44.634 1.00 16.62 263 GLY A C 1
ATOM 2079 O O . GLY A 1 263 ? -14.934 1.216 -44.613 1.00 17.64 263 GLY A O 1
ATOM 2080 N N . ASN A 1 264 ? -13.002 2.395 -44.472 1.00 16.46 264 ASN A N 1
ATOM 2081 C CA . ASN A 1 264 ? -12.206 1.177 -44.156 1.00 17.48 264 ASN A CA 1
ATOM 2082 C C . ASN A 1 264 ? -11.069 1.582 -43.277 1.00 16.41 264 ASN A C 1
ATOM 2083 O O . ASN A 1 264 ? -10.509 2.686 -43.385 1.00 16.04 264 ASN A O 1
ATOM 2088 N N . ASN A 1 265 ? -10.669 0.648 -42.411 1.00 16.42 265 ASN A N 1
ATOM 2089 C CA . ASN A 1 265 ? -9.484 0.855 -41.585 1.00 16.17 265 ASN A CA 1
ATOM 2090 C C . ASN A 1 265 ? -8.564 -0.372 -41.733 1.00 16.55 265 ASN A C 1
ATOM 2091 O O . ASN A 1 265 ? -9.007 -1.535 -41.616 1.00 18.15 265 ASN A O 1
ATOM 2096 N N . TYR A 1 266 ? -7.313 -0.087 -42.036 1.00 16.24 266 TYR A N 1
ATOM 2097 C CA . TYR A 1 266 ? -6.294 -1.089 -42.251 1.00 17.46 266 TYR A CA 1
ATOM 2098 C C . TYR A 1 266 ? -5.295 -0.986 -41.118 1.00 16.66 266 TYR A C 1
ATOM 2099 O O . TYR A 1 266 ? -4.584 0.030 -41.009 1.00 16.86 266 TYR A O 1
ATOM 2108 N N . LYS A 1 267 ? -5.183 -2.037 -40.314 1.00 17.64 267 LYS A N 1
ATOM 2109 C CA . LYS A 1 267 ? -4.404 -1.892 -39.085 1.00 17.56 267 LYS A CA 1
ATOM 2110 C C . LYS A 1 267 ? -2.893 -1.999 -39.338 1.00 17.97 267 LYS A C 1
ATOM 2111 O O . LYS A 1 267 ? -2.447 -2.809 -40.083 1.00 18.87 267 LYS A O 1
ATOM 2117 N N . ASN A 1 268 ? -2.160 -1.180 -38.594 1.00 17.64 268 ASN A N 1
ATOM 2118 C CA . ASN A 1 268 ? -0.702 -1.298 -38.474 1.00 18.01 268 ASN A CA 1
ATOM 2119 C C . ASN A 1 268 ? -0.043 -1.341 -39.864 1.00 19.05 268 ASN A C 1
ATOM 2120 O O . ASN A 1 268 ? 0.743 -2.231 -40.180 1.00 20.09 268 ASN A O 1
ATOM 2125 N N . GLN A 1 269 ? -0.364 -0.374 -40.683 1.00 19.36 269 GLN A N 1
ATOM 2126 C CA . GLN A 1 269 ? 0.240 -0.233 -42.006 1.00 20.72 269 GLN A CA 1
ATOM 2127 C C . GLN A 1 269 ? 1.555 0.514 -42.026 1.00 20.71 269 GLN A C 1
ATOM 2128 O O . GLN A 1 269 ? 2.236 0.486 -43.039 1.00 22.16 269 GLN A O 1
ATOM 2134 N N . ASN A 1 270 ? 1.916 1.173 -40.937 1.00 20.09 270 ASN A N 1
ATOM 2135 C CA . ASN A 1 270 ? 3.269 1.688 -40.752 1.00 20.89 270 ASN A CA 1
ATOM 2136 C C . ASN A 1 270 ? 3.578 1.499 -39.283 1.00 19.65 270 ASN A C 1
ATOM 2137 O O . ASN A 1 270 ? 2.747 1.822 -38.446 1.00 20.74 270 ASN A O 1
ATOM 2142 N N . THR A 1 271 ? 4.723 0.922 -38.961 1.00 19.41 271 THR A N 1
ATOM 2143 C CA . THR A 1 271 ? 5.112 0.651 -37.578 1.00 19.34 271 THR A CA 1
ATOM 2144 C C . THR A 1 271 ? 6.360 1.476 -37.319 1.00 19.47 271 THR A C 1
ATOM 2145 O O . THR A 1 271 ? 7.363 1.367 -38.057 1.00 21.23 271 THR A O 1
ATOM 2149 N N . VAL A 1 272 ? 6.347 2.217 -36.230 1.00 18.90 272 VAL A N 1
ATOM 2150 C CA . VAL A 1 272 ? 7.507 3.123 -35.943 1.00 19.73 272 VAL A CA 1
ATOM 2151 C C . VAL A 1 272 ? 7.924 2.734 -34.544 1.00 19.43 272 VAL A C 1
ATOM 2152 O O . VAL A 1 272 ? 7.123 2.739 -33.598 1.00 18.74 272 VAL A O 1
ATOM 2156 N N . THR A 1 273 ? 9.221 2.449 -34.403 1.00 19.64 273 THR A N 1
ATOM 2157 C CA . THR A 1 273 ? 9.746 1.907 -33.154 1.00 20.06 273 THR A CA 1
ATOM 2158 C C . THR A 1 273 ? 11.045 2.614 -32.777 1.00 19.95 273 THR A C 1
ATOM 2159 O O . THR A 1 273 ? 11.925 2.772 -33.587 1.00 20.60 273 THR A O 1
ATOM 2163 N N . PHE A 1 274 ? 11.160 2.922 -31.491 1.00 20.24 274 PHE A N 1
ATOM 2164 C CA . PHE A 1 274 ? 12.383 3.465 -30.921 1.00 21.38 274 PHE A CA 1
ATOM 2165 C C . PHE A 1 274 ? 12.746 2.694 -29.661 1.00 20.84 274 PHE A C 1
ATOM 2166 O O . PHE A 1 274 ? 11.952 2.608 -28.748 1.00 19.67 274 PHE A O 1
ATOM 2174 N N . THR A 1 275 ? 13.994 2.208 -29.631 1.00 21.35 275 THR A N 1
ATOM 2175 C CA . THR A 1 275 ? 14.495 1.421 -28.498 1.00 21.35 275 THR A CA 1
ATOM 2176 C C . THR A 1 275 ? 15.772 2.016 -27.996 1.00 21.87 275 THR A C 1
ATOM 2177 O O . THR A 1 275 ? 16.648 2.345 -28.754 1.00 23.39 275 THR A O 1
ATOM 2181 N N . SER A 1 276 ? 15.849 2.141 -26.680 1.00 20.76 276 SER A N 1
ATOM 2182 C CA . SER A 1 276 ? 17.137 2.553 -26.001 1.00 21.98 276 SER A CA 1
ATOM 2183 C C . SER A 1 276 ? 17.605 1.401 -25.145 1.00 21.87 276 SER A C 1
ATOM 2184 O O . SER A 1 276 ? 16.795 0.807 -24.436 1.00 22.55 276 SER A O 1
ATOM 2187 N N . THR A 1 277 ? 18.912 1.127 -25.181 1.00 22.08 277 THR A N 1
ATOM 2188 C CA . THR A 1 277 ? 19.554 0.076 -24.411 1.00 22.78 277 THR A CA 1
ATOM 2189 C C . THR A 1 277 ? 20.472 0.718 -23.389 1.00 22.64 277 THR A C 1
ATOM 2190 O O . THR A 1 277 ? 21.390 1.462 -23.774 1.00 22.87 277 THR A O 1
ATOM 2194 N N . TYR A 1 278 ? 20.232 0.444 -22.100 1.00 22.56 278 TYR A N 1
ATOM 2195 C CA . TYR A 1 278 ? 21.025 0.960 -21.008 1.00 23.05 278 TYR A CA 1
ATOM 2196 C C . TYR A 1 278 ? 21.844 -0.160 -20.396 1.00 24.30 278 TYR A C 1
ATOM 2197 O O . TYR A 1 278 ? 21.292 -1.225 -20.136 1.00 23.73 278 TYR A O 1
ATOM 2206 N N . GLU A 1 279 ? 23.116 0.133 -20.100 1.00 24.88 279 GLU A N 1
ATOM 2207 C CA . GLU A 1 279 ? 23.931 -0.703 -19.230 1.00 26.42 279 GLU A CA 1
ATOM 2208 C C . GLU A 1 279 ? 23.740 -0.230 -17.809 1.00 25.97 279 GLU A C 1
ATOM 2209 O O . GLU A 1 279 ? 23.935 0.939 -17.525 1.00 26.91 279 GLU A O 1
ATOM 2215 N N . VAL A 1 280 ? 23.386 -1.165 -16.946 1.00 25.75 280 VAL A N 1
ATOM 2216 C CA . VAL A 1 280 ? 23.088 -0.896 -15.541 1.00 25.79 280 VAL A CA 1
ATOM 2217 C C . VAL A 1 280 ? 24.215 -1.396 -14.633 1.00 26.10 280 VAL A C 1
ATOM 2218 O O . VAL A 1 280 ? 24.619 -2.556 -14.735 1.00 26.36 280 VAL A O 1
ATOM 2222 N N . ASP A 1 281 ? 24.763 -0.463 -13.845 1.00 26.69 281 ASP A N 1
ATOM 2223 C CA . ASP A 1 281 ? 25.756 -0.781 -12.826 1.00 27.89 281 ASP A CA 1
ATOM 2224 C C . ASP A 1 281 ? 25.050 -0.786 -11.483 1.00 28.76 281 ASP A C 1
ATOM 2225 O O . ASP A 1 281 ? 24.668 0.279 -10.970 1.00 30.02 281 ASP A O 1
ATOM 2230 N N . TRP A 1 282 ? 24.743 -1.973 -10.971 1.00 29.18 282 TRP A N 1
ATOM 2231 C CA . TRP A 1 282 ? 23.923 -2.124 -9.780 1.00 29.90 282 TRP A CA 1
ATOM 2232 C C . TRP A 1 282 ? 24.653 -1.748 -8.480 1.00 33.44 282 TRP A C 1
ATOM 2233 O O . TRP A 1 282 ? 24.007 -1.437 -7.488 1.00 35.41 282 TRP A O 1
ATOM 2244 N N . GLN A 1 283 ? 25.954 -1.738 -8.546 1.00 35.54 283 GLN A N 1
ATOM 2245 C CA . GLN A 1 283 ? 26.768 -1.379 -7.394 1.00 38.38 283 GLN A CA 1
ATOM 2246 C C . GLN A 1 283 ? 26.909 0.097 -7.260 1.00 37.40 283 GLN A C 1
ATOM 2247 O O . GLN A 1 283 ? 26.847 0.572 -6.143 1.00 39.77 283 GLN A O 1
ATOM 2253 N N . ASN A 1 284 ? 27.037 0.830 -8.361 1.00 33.60 284 ASN A N 1
ATOM 2254 C CA . ASN A 1 284 ? 27.086 2.283 -8.299 1.00 34.02 284 ASN A CA 1
ATOM 2255 C C . ASN A 1 284 ? 25.76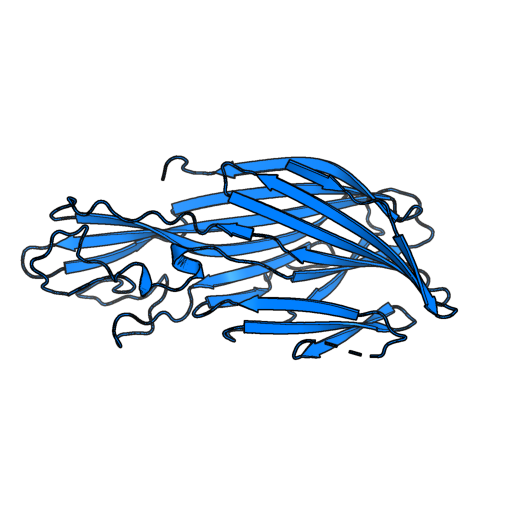7 2.952 -8.541 1.00 32.60 284 ASN A C 1
ATOM 2256 O O . ASN A 1 284 ? 25.664 4.174 -8.433 1.00 31.78 284 ASN A O 1
ATOM 2261 N N . HIS A 1 285 ? 24.758 2.164 -8.953 1.00 32.34 285 HIS A N 1
ATOM 2262 C CA . HIS A 1 285 ? 23.429 2.700 -9.227 1.00 33.04 285 HIS A CA 1
ATOM 2263 C C . HIS A 1 285 ? 23.425 3.717 -10.320 1.00 31.79 285 HIS A C 1
ATOM 2264 O O . HIS A 1 285 ? 22.769 4.762 -10.188 1.00 32.55 285 HIS A O 1
ATOM 2271 N N . THR A 1 286 ? 24.145 3.404 -11.393 1.00 29.76 286 THR A N 1
ATOM 2272 C CA . THR A 1 286 ? 24.296 4.306 -12.520 1.00 29.92 286 THR A CA 1
ATOM 2273 C C . THR A 1 286 ? 23.980 3.536 -13.781 1.00 29.24 286 THR A C 1
ATOM 2274 O O . THR A 1 286 ? 24.020 2.307 -13.827 1.00 28.53 286 THR A O 1
ATOM 2278 N N . VAL A 1 287 ? 23.628 4.318 -14.800 1.00 28.51 287 VAL A N 1
ATOM 2279 C CA . VAL A 1 287 ? 23.313 3.800 -16.098 1.00 26.92 287 VAL A CA 1
ATOM 2280 C C . VAL A 1 287 ? 24.044 4.572 -17.198 1.00 26.87 287 VAL A C 1
ATOM 2281 O O . VAL A 1 287 ? 24.411 5.779 -17.034 1.00 27.12 287 VAL A O 1
ATOM 2285 N N . LYS A 1 288 ? 24.246 3.865 -18.302 1.00 26.18 288 LYS A N 1
ATOM 2286 C CA . LYS A 1 288 ? 24.820 4.402 -19.506 1.00 27.71 288 LYS A CA 1
ATOM 2287 C C . LYS A 1 288 ? 24.009 3.984 -20.698 1.00 25.71 288 LYS A C 1
ATOM 2288 O O . LYS A 1 288 ? 23.603 2.823 -20.783 1.00 24.84 288 LYS A O 1
ATOM 2294 N N . LEU A 1 289 ? 23.774 4.914 -21.628 1.00 25.34 289 LEU A N 1
ATOM 2295 C CA . LEU A 1 289 ? 23.070 4.598 -22.886 1.00 25.14 289 LEU A CA 1
ATOM 2296 C C . LEU A 1 289 ? 24.065 4.027 -23.851 1.00 25.65 289 LEU A C 1
ATOM 2297 O O . LEU A 1 289 ? 24.935 4.774 -24.341 1.00 29.30 289 LEU A O 1
ATOM 2302 N N . ILE A 1 290 ? 24.001 2.732 -24.068 1.00 24.52 290 ILE A N 1
ATOM 2303 C CA . ILE A 1 290 ? 24.961 2.036 -24.899 1.00 25.30 290 ILE A CA 1
ATOM 2304 C C . ILE A 1 290 ? 24.419 1.761 -26.305 1.00 24.74 290 ILE A C 1
ATOM 2305 O O . ILE A 1 290 ? 25.146 1.327 -27.198 1.00 25.39 290 ILE A O 1
ATOM 2310 N N . GLY A 1 291 ? 23.119 2.004 -26.510 1.00 23.70 291 GLY A N 1
ATOM 2311 C CA . GLY A 1 291 ? 22.531 1.750 -27.815 1.00 24.36 291 GLY A CA 1
ATOM 2312 C C . GLY A 1 291 ? 21.197 2.366 -28.002 1.00 23.58 291 GLY A C 1
ATOM 2313 O O . GLY A 1 291 ? 20.433 2.536 -27.063 1.00 23.41 291 GLY A O 1
ATOM 2314 N N . THR A 1 292 ? 20.902 2.720 -29.252 1.00 23.56 292 THR A N 1
ATOM 2315 C CA . THR A 1 292 ? 19.555 3.034 -29.661 1.00 23.86 292 THR A CA 1
ATOM 2316 C C . THR A 1 292 ? 19.287 2.394 -30.992 1.00 24.42 292 THR A C 1
ATOM 2317 O O . THR A 1 292 ? 20.188 2.122 -31.758 1.00 25.84 292 THR A O 1
ATOM 2321 N N . ASP A 1 293 ? 18.018 2.123 -31.248 1.00 23.96 293 ASP A N 1
ATOM 2322 C CA . ASP A 1 293 ? 17.635 1.764 -32.573 1.00 26.94 293 ASP A CA 1
ATOM 2323 C C . ASP A 1 293 ? 16.304 2.355 -32.939 1.00 24.34 293 ASP A C 1
ATOM 2324 O O . ASP A 1 293 ? 15.424 2.458 -32.114 1.00 23.67 293 ASP A O 1
ATOM 2329 N N . SER A 1 294 ? 16.202 2.677 -34.199 1.00 23.82 294 SER A N 1
ATOM 2330 C CA . SER A 1 294 ? 15.036 3.438 -34.728 1.00 24.39 294 SER A CA 1
ATOM 2331 C C . SER A 1 294 ? 14.587 2.745 -35.975 1.00 24.93 294 SER A C 1
ATOM 2332 O O . SER A 1 294 ? 15.408 2.443 -36.860 1.00 25.75 294 SER A O 1
ATOM 2335 N N . LYS A 1 295 ? 13.287 2.500 -36.071 1.00 24.09 295 LYS A N 1
ATOM 2336 C CA . LYS A 1 295 ? 12.751 1.828 -37.243 1.00 25.31 295 LYS A CA 1
ATOM 2337 C C . LYS A 1 295 ? 11.448 2.462 -37.688 1.00 24.35 295 LYS A C 1
ATOM 2338 O O . LYS A 1 295 ? 10.652 2.952 -36.871 1.00 22.96 295 LYS A O 1
ATOM 2344 N N . GLU A 1 296 ? 11.256 2.440 -39.011 1.00 25.04 296 GLU A N 1
ATOM 2345 C CA . GLU A 1 296 ? 9.946 2.868 -39.595 1.00 24.86 296 GLU A CA 1
ATOM 2346 C C . GLU A 1 296 ? 9.778 1.993 -40.786 1.00 26.17 296 GLU A C 1
ATOM 2347 O O . GLU A 1 296 ? 10.600 2.035 -41.729 1.00 27.56 296 GLU A O 1
ATOM 2353 N N . THR A 1 297 ? 8.697 1.192 -40.820 1.00 25.89 297 THR A N 1
ATOM 2354 C CA . THR A 1 297 ? 8.563 0.222 -41.892 1.00 28.14 297 THR A CA 1
ATOM 2355 C C . THR A 1 297 ? 8.158 0.857 -43.262 1.00 28.89 297 THR A C 1
ATOM 2356 O O . THR A 1 297 ? 8.591 0.383 -44.310 1.00 31.30 297 THR A O 1
ATOM 2360 N N . ASN A 1 298 ? 7.429 1.959 -43.196 1.00 29.29 298 ASN A N 1
ATOM 2361 C CA . ASN A 1 298 ? 6.985 2.686 -44.394 1.00 31.89 298 ASN A CA 1
ATOM 2362 C C . ASN A 1 298 ? 7.134 4.199 -44.284 1.00 31.91 298 ASN A C 1
ATOM 2363 O O . ASN A 1 298 ? 6.096 4.932 -44.233 1.00 32.05 298 ASN A O 1
ATOM 2368 N N . PRO A 1 299 ? 8.359 4.709 -44.335 1.00 31.51 299 PRO A N 1
ATOM 2369 C CA . PRO A 1 299 ? 8.589 6.095 -44.009 1.00 33.51 299 PRO A CA 1
ATOM 2370 C C . PRO A 1 299 ? 8.086 7.040 -45.089 1.00 36.79 299 PRO A C 1
ATOM 2371 O O . PRO A 1 299 ? 8.053 6.660 -46.269 1.00 40.38 299 PRO A O 1
ATOM 2375 N N . GLY A 1 300 ? 7.609 8.210 -44.643 1.00 36.81 300 GLY A N 1
ATOM 2376 C CA . GLY A 1 300 ? 7.134 9.264 -45.514 1.00 38.81 300 GLY A CA 1
ATOM 2377 C C . GLY A 1 300 ? 5.643 9.407 -45.383 1.00 38.43 300 GLY A C 1
ATOM 2378 O O . GLY A 1 300 ? 5.078 10.425 -45.851 1.00 40.93 300 GLY A O 1
ATOM 2379 N N . VAL A 1 301 ? 4.979 8.400 -44.766 1.00 36.80 301 VAL A N 1
ATOM 2380 C CA . VAL A 1 301 ? 3.493 8.464 -44.599 1.00 36.34 301 VAL A CA 1
ATOM 2381 C C . VAL A 1 301 ? 3.121 9.244 -43.319 1.00 36.83 301 VAL A C 1
ATOM 2382 O O . VAL A 1 301 ? 3.973 9.486 -42.415 1.00 33.53 301 VAL A O 1
#